Protein AF-A0A1S6H642-F1 (afdb_monomer)

Radius of gyration: 34.0 Å; Cα contacts (8 Å, |Δi|>4): 697; chains: 1; bounding box: 63×41×133 Å

Foldseek 3Di:
DFQADEDEQFAALQFCVSPVNANDLLVLLVVLLVVLVVVVVVDVNYQYEYYAHQLPWPDDRGGHHPLVSVVVNCVNPLCSVVSGQAYEYQAAQDDVSQHAQPDDDGNHNQPVVNVLVSCVVSVDDNLGAYEDQEYFHFACPVVDPNGHHLVVRLVSLLCCVPPPCPPPSYPYHQYPDDDDCDPPRVRRHQAHPVGDGGNNVVSVVPDDDDPPDGHKFWAKDWDPDDDDQEAEAQDKDKDKTKMFTQIQDWDDQVFKDKDKDKPADPPQKDKDRWHGAHHRGITMIMIIGGHHNDWDKMKMKIFMDGPRHTHYDIDIDIHTHDYDDPVVVVPPDDPDDPPDDDDDDDD

Secondary structure (DSSP, 8-state):
--S-EEEE--S-TTBGGGTTTS--HHHHHHHHHHHHHHHHHH-TTEEEEPPP-BTTPPSSSSB--HHHHHHHHHHH-TTGGGG-SSEEEE---TTTT---TT--STTSTTHHHHHHHHHGGGT--TT--EEEEEE---BGGG--TTPBPHHHHHHHHHHIIIIITT-TTEEEEEES-SS--STTTGGG-SB-TTS-B-HHHHHHHTS-----PPP----EEEES----SEEESS-EEEEEEEEEE-SSSPB-TTTEEEEEEESSPTT-EEEPPPPPB-TT-EEEEEEEEE--SS-EEEEEEEEEEETTEEEEEEEEEEEEEEPPPTTSGGGSS--------------

Mean predicted aligned error: 8.94 Å

Structure (mmCIF, N/CA/C/O backbone):
data_AF-A0A1S6H642-F1
#
_entry.id   AF-A0A1S6H642-F1
#
loop_
_atom_site.group_PDB
_atom_site.id
_atom_site.type_symbol
_atom_site.label_atom_id
_atom_site.label_alt_id
_atom_site.label_comp_id
_atom_site.label_asym_id
_atom_site.label_entity_id
_atom_site.label_seq_id
_atom_site.pdbx_PDB_ins_code
_atom_site.Cartn_x
_atom_site.Cartn_y
_atom_site.Cartn_z
_atom_site.occupancy
_atom_site.B_iso_or_equiv
_atom_site.auth_seq_id
_atom_site.auth_comp_id
_atom_site.auth_asym_id
_atom_site.auth_atom_id
_atom_site.pdbx_PDB_model_num
ATOM 1 N N . MET A 1 1 ? -1.279 -4.097 12.634 1.00 58.28 1 MET A N 1
ATOM 2 C CA . MET A 1 1 ? -1.741 -4.617 11.328 1.00 58.28 1 MET A CA 1
ATOM 3 C C . MET A 1 1 ? -2.500 -3.504 10.611 1.00 58.28 1 MET A C 1
ATOM 5 O O . MET A 1 1 ? -2.825 -2.511 11.253 1.00 58.28 1 MET A O 1
ATOM 9 N N . VAL A 1 2 ? -2.683 -3.597 9.301 1.00 72.00 2 VAL A N 1
ATOM 10 C CA . VAL A 1 2 ? -3.250 -2.538 8.445 1.00 72.00 2 VAL A CA 1
ATOM 11 C C . VAL A 1 2 ? -4.253 -3.168 7.489 1.00 72.00 2 VAL A C 1
ATOM 13 O O . VAL A 1 2 ? -4.145 -4.368 7.229 1.00 72.00 2 VAL A O 1
ATOM 16 N N . LYS A 1 3 ? -5.215 -2.388 6.987 1.00 78.88 3 LYS A N 1
ATOM 17 C CA . LYS A 1 3 ? -6.318 -2.873 6.145 1.00 78.88 3 LYS A CA 1
ATOM 18 C C . LYS A 1 3 ? -5.812 -3.635 4.921 1.00 78.88 3 LYS A C 1
ATOM 20 O O . LYS A 1 3 ? -6.301 -4.720 4.656 1.00 78.88 3 LYS A O 1
ATOM 25 N N . ASN A 1 4 ? -4.781 -3.105 4.262 1.00 86.31 4 ASN A N 1
ATOM 26 C CA . ASN A 1 4 ? -4.100 -3.769 3.156 1.00 86.31 4 ASN A CA 1
ATOM 27 C C . ASN A 1 4 ? -2.662 -4.118 3.546 1.00 86.31 4 ASN A C 1
ATOM 29 O O . ASN A 1 4 ? -1.863 -3.234 3.864 1.00 86.31 4 ASN A O 1
ATOM 33 N N . ARG A 1 5 ? -2.313 -5.402 3.469 1.00 90.75 5 ARG A N 1
ATOM 34 C CA . ARG A 1 5 ? -0.943 -5.918 3.566 1.00 90.75 5 ARG A CA 1
ATOM 35 C C . ARG A 1 5 ? -0.473 -6.256 2.160 1.00 90.75 5 ARG A C 1
ATOM 37 O O . ARG A 1 5 ? -0.784 -7.326 1.643 1.00 90.75 5 ARG A O 1
ATOM 44 N N . TYR A 1 6 ? 0.224 -5.316 1.539 1.00 93.94 6 TYR A N 1
ATOM 45 C CA . TYR A 1 6 ? 0.672 -5.456 0.159 1.00 93.94 6 TYR A CA 1
ATOM 46 C C . TYR A 1 6 ? 1.764 -6.522 0.036 1.00 93.94 6 TYR A C 1
ATOM 48 O O . TYR A 1 6 ? 2.751 -6.487 0.773 1.00 93.94 6 TYR A O 1
ATOM 56 N N . VAL A 1 7 ? 1.587 -7.455 -0.899 1.00 97.50 7 VAL A N 1
ATOM 57 C CA . VAL A 1 7 ? 2.566 -8.496 -1.232 1.00 97.50 7 VAL A CA 1
ATOM 58 C C . VAL A 1 7 ? 2.720 -8.547 -2.745 1.00 97.50 7 VAL A C 1
ATOM 60 O O . VAL A 1 7 ? 1.762 -8.851 -3.449 1.00 97.50 7 VAL A O 1
ATOM 63 N N . VAL A 1 8 ? 3.926 -8.272 -3.235 1.00 98.44 8 VAL A N 1
ATOM 64 C CA . VAL A 1 8 ? 4.296 -8.453 -4.644 1.00 98.44 8 VAL A CA 1
ATOM 65 C C . VAL A 1 8 ? 4.872 -9.855 -4.802 1.00 98.44 8 VAL A C 1
ATOM 67 O O . VAL A 1 8 ? 5.818 -10.227 -4.104 1.00 98.44 8 VAL A O 1
ATOM 70 N N . LEU A 1 9 ? 4.267 -10.661 -5.672 1.00 98.38 9 LEU A N 1
ATOM 71 C CA . LEU A 1 9 ? 4.696 -12.032 -5.910 1.00 98.38 9 LEU A CA 1
ATOM 72 C C . LEU A 1 9 ? 5.790 -12.066 -6.975 1.00 98.38 9 LEU A C 1
ATOM 74 O O . LEU A 1 9 ? 5.486 -12.070 -8.168 1.00 98.38 9 LEU A O 1
ATOM 78 N N . PHE A 1 10 ? 7.034 -12.203 -6.501 1.00 98.06 10 PHE A N 1
ATOM 79 C CA . PHE A 1 10 ? 8.268 -12.314 -7.291 1.00 98.06 10 PHE A CA 1
ATOM 80 C C . PHE A 1 10 ? 8.653 -11.016 -8.023 1.00 98.06 10 PHE A C 1
ATOM 82 O O . PHE A 1 10 ? 8.066 -9.966 -7.775 1.00 98.06 10 PHE A O 1
ATOM 89 N N . ASN A 1 11 ? 9.683 -11.080 -8.871 1.00 98.19 11 ASN A N 1
ATOM 90 C CA . ASN A 1 11 ? 10.229 -9.936 -9.596 1.00 98.19 11 ASN A CA 1
ATOM 91 C C . ASN A 1 11 ? 10.656 -10.348 -11.008 1.00 98.19 11 ASN A C 1
ATOM 93 O O . ASN A 1 11 ? 11.317 -11.371 -11.150 1.00 98.19 11 ASN A O 1
ATOM 97 N N . GLU A 1 12 ? 10.254 -9.580 -12.022 1.00 98.19 12 GLU A N 1
ATOM 98 C CA . GLU A 1 12 ? 10.688 -9.682 -13.427 1.00 98.19 12 GLU A CA 1
ATOM 99 C C . GLU A 1 12 ? 10.893 -11.107 -13.979 1.00 98.19 12 GLU A C 1
ATOM 101 O O . GLU A 1 12 ? 11.922 -11.401 -14.589 1.00 98.19 12 GLU A O 1
ATOM 106 N N . PRO A 1 13 ? 9.910 -12.019 -13.859 1.00 98.44 13 PRO A N 1
ATOM 107 C CA . PRO A 1 13 ? 10.062 -13.397 -14.323 1.00 98.44 13 PRO A CA 1
ATOM 108 C C . PRO A 1 13 ? 10.155 -13.525 -15.857 1.00 98.44 13 PRO A C 1
ATOM 110 O O . PRO A 1 13 ? 10.316 -14.629 -16.381 1.00 98.44 13 PRO A O 1
ATOM 113 N N . ASN A 1 14 ? 10.059 -12.411 -16.598 1.00 98.38 14 ASN A N 1
ATOM 114 C CA . ASN A 1 14 ? 10.397 -12.342 -18.017 1.00 98.38 14 ASN A CA 1
ATOM 115 C C . ASN A 1 14 ? 11.909 -12.226 -18.291 1.00 98.38 14 ASN A C 1
ATOM 117 O O . ASN A 1 14 ? 12.307 -12.226 -19.458 1.00 98.38 14 ASN A O 1
ATOM 121 N N . HIS A 1 15 ? 12.741 -12.200 -17.246 1.00 98.44 15 HIS A N 1
ATOM 122 C CA . HIS A 1 15 ? 14.188 -12.405 -17.292 1.00 98.44 15 HIS A CA 1
ATOM 123 C C . HIS A 1 15 ? 14.556 -13.761 -16.685 1.00 98.44 15 HIS A C 1
ATOM 125 O O . HIS A 1 15 ? 14.237 -14.065 -15.541 1.00 98.44 15 HIS A O 1
ATOM 131 N N . ALA A 1 16 ? 15.307 -14.571 -17.429 1.00 97.88 16 ALA A N 1
ATOM 132 C CA . ALA A 1 16 ? 15.747 -15.894 -16.989 1.00 97.88 16 ALA A CA 1
ATOM 133 C C . ALA A 1 16 ? 16.574 -15.840 -15.694 1.00 97.88 16 ALA A C 1
ATOM 135 O O . ALA A 1 16 ? 16.462 -16.721 -14.846 1.00 97.88 16 ALA A O 1
ATOM 136 N N . GLN A 1 17 ? 17.399 -14.802 -15.523 1.00 96.88 17 GLN A N 1
ATOM 137 C CA . GLN A 1 17 ? 18.231 -14.630 -14.329 1.00 96.88 17 GLN A CA 1
ATOM 138 C C . GLN A 1 17 ? 17.399 -14.425 -13.056 1.00 96.88 17 GLN A C 1
ATOM 140 O O . GLN A 1 17 ? 17.789 -14.913 -11.996 1.00 96.88 17 GLN A O 1
ATOM 145 N N . GLU A 1 18 ? 16.243 -13.777 -13.180 1.00 96.50 18 GLU A N 1
ATOM 146 C CA . GLU A 1 18 ? 15.298 -13.555 -12.083 1.00 96.50 18 GLU A CA 1
ATOM 147 C C . GLU A 1 18 ? 14.379 -14.770 -11.859 1.00 96.50 18 GLU A C 1
ATOM 149 O O . GLU A 1 18 ? 13.645 -14.842 -10.873 1.00 96.50 18 GLU A O 1
ATOM 154 N N . TRP A 1 19 ? 14.451 -15.773 -12.745 1.00 96.69 19 TRP A N 1
ATOM 155 C CA . TRP A 1 19 ? 13.590 -16.952 -12.726 1.00 96.69 19 TRP A CA 1
ATOM 156 C C . TRP A 1 19 ? 14.350 -18.275 -12.899 1.00 96.69 19 TRP A C 1
ATOM 158 O O . TRP A 1 19 ? 14.119 -19.064 -13.813 1.00 96.69 19 TRP A O 1
ATOM 168 N N . GLY A 1 20 ? 15.302 -18.544 -12.004 1.00 94.06 20 GLY A N 1
ATOM 169 C CA . GLY A 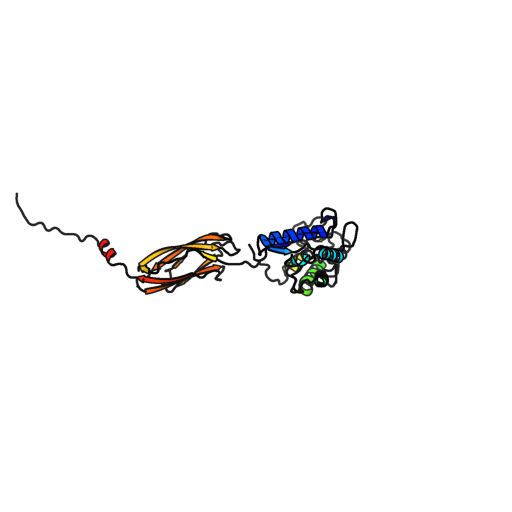1 20 ? 15.949 -19.862 -11.923 1.00 94.06 20 GLY A CA 1
ATOM 170 C C . GLY A 1 20 ? 16.797 -20.251 -13.144 1.00 94.06 20 GLY A C 1
ATOM 171 O O . GLY A 1 20 ? 17.132 -21.423 -13.302 1.00 94.06 20 GLY A O 1
ATOM 172 N N . GLY A 1 21 ? 17.163 -19.284 -13.988 1.00 96.38 21 GLY A N 1
ATOM 173 C CA . GLY A 1 21 ? 17.993 -19.466 -15.178 1.00 96.38 21 GLY A CA 1
ATOM 174 C C . GLY A 1 21 ? 17.221 -19.678 -16.483 1.00 96.38 21 GLY A C 1
ATOM 175 O O . GLY A 1 21 ? 17.863 -19.808 -17.525 1.00 96.38 21 GLY A O 1
ATOM 176 N N . GLU A 1 22 ? 15.883 -19.685 -16.470 1.00 95.88 22 GLU A N 1
ATOM 177 C CA . GLU A 1 22 ? 15.050 -19.916 -17.661 1.00 95.88 22 GLU A CA 1
ATOM 178 C C . GLU A 1 22 ? 13.792 -19.032 -17.643 1.00 95.88 22 GLU A C 1
ATOM 180 O O . GLU A 1 22 ? 13.187 -18.823 -16.598 1.00 95.88 22 GLU A O 1
ATOM 185 N N . VAL A 1 23 ? 13.343 -18.541 -18.803 1.00 97.06 23 VAL A N 1
ATOM 186 C CA . VAL A 1 23 ? 12.055 -17.829 -18.887 1.00 97.06 23 VAL A CA 1
ATOM 187 C C . VAL A 1 23 ? 10.921 -18.854 -18.966 1.00 97.06 23 VAL A C 1
ATOM 189 O O . VAL A 1 23 ? 10.767 -19.517 -19.991 1.00 97.06 23 VAL A O 1
ATOM 192 N N . LYS A 1 24 ? 10.134 -18.988 -17.889 1.00 96.25 24 LYS A N 1
ATOM 193 C CA . LYS A 1 24 ? 9.042 -19.978 -17.768 1.00 96.25 24 LYS A CA 1
ATOM 194 C C . LYS A 1 24 ? 7.719 -19.343 -17.325 1.00 96.25 24 LYS A C 1
ATOM 196 O O . LYS A 1 24 ? 7.388 -19.404 -16.136 1.00 96.25 24 LYS A O 1
ATOM 201 N N . PRO A 1 25 ? 6.951 -18.742 -18.253 1.00 96.25 25 PRO A N 1
ATOM 202 C CA . PRO A 1 25 ? 5.679 -18.100 -17.930 1.00 96.25 25 PRO A CA 1
ATOM 203 C C . PRO A 1 25 ? 4.690 -19.031 -17.219 1.00 96.25 25 PRO A C 1
ATOM 205 O O . PRO A 1 25 ? 4.083 -18.638 -16.226 1.00 96.25 25 PRO A O 1
ATOM 208 N N . GLU A 1 26 ? 4.564 -20.281 -17.664 1.00 96.94 26 GLU A N 1
ATOM 209 C CA . GLU A 1 26 ? 3.610 -21.250 -17.110 1.00 96.94 26 GLU A CA 1
ATOM 210 C C . GLU A 1 26 ? 3.934 -21.618 -15.656 1.00 96.94 26 GLU A C 1
ATOM 212 O O . GLU A 1 26 ? 3.037 -21.756 -14.819 1.00 96.94 26 GLU A O 1
ATOM 217 N N . GLU A 1 27 ? 5.225 -21.746 -15.336 1.00 97.94 27 GLU A N 1
ATOM 218 C CA . GLU A 1 27 ? 5.681 -22.028 -13.974 1.00 97.94 27 GLU A CA 1
ATOM 219 C C . GLU A 1 27 ? 5.404 -20.840 -13.052 1.00 97.94 27 GLU A C 1
ATOM 221 O O . GLU A 1 27 ? 4.837 -21.020 -11.972 1.00 97.94 27 GLU A O 1
ATOM 226 N N . TYR A 1 28 ? 5.732 -19.624 -13.497 1.00 98.25 28 TYR A N 1
ATOM 227 C CA . TYR A 1 28 ? 5.411 -18.408 -12.756 1.00 98.25 28 TYR A CA 1
ATOM 228 C C . TYR A 1 28 ? 3.908 -18.287 -12.488 1.00 98.25 28 TYR A C 1
ATOM 230 O O . TYR A 1 28 ? 3.512 -18.074 -11.342 1.00 98.25 28 TYR A O 1
ATOM 238 N N . VAL A 1 29 ? 3.065 -18.495 -13.504 1.00 98.19 29 VAL A N 1
ATOM 239 C CA . VAL A 1 29 ? 1.603 -18.442 -13.357 1.00 98.19 29 VAL A CA 1
ATOM 240 C C . VAL A 1 29 ? 1.110 -19.441 -12.316 1.00 98.19 29 VAL A C 1
ATOM 242 O O . VAL A 1 29 ? 0.360 -19.067 -11.411 1.00 98.19 29 VAL A O 1
ATOM 245 N N . ALA A 1 30 ? 1.553 -20.698 -12.401 1.00 98.12 30 ALA A N 1
ATOM 246 C CA . ALA A 1 30 ? 1.134 -21.741 -11.470 1.00 98.12 30 ALA A CA 1
ATOM 247 C C . ALA A 1 30 ? 1.521 -21.409 -10.019 1.00 98.12 30 ALA A C 1
ATOM 249 O O . ALA A 1 30 ? 0.705 -21.559 -9.102 1.00 98.12 30 ALA A O 1
ATOM 250 N N . VAL A 1 31 ? 2.752 -20.934 -9.812 1.00 98.19 31 VAL A N 1
ATOM 251 C CA . VAL A 1 31 ? 3.271 -20.605 -8.481 1.00 98.19 31 VAL A CA 1
ATOM 252 C C . VAL A 1 31 ? 2.612 -19.336 -7.939 1.00 98.19 31 VAL A C 1
ATOM 254 O O . VAL A 1 31 ? 2.102 -19.355 -6.820 1.00 98.19 31 VAL A O 1
ATOM 257 N N . ALA A 1 32 ? 2.541 -18.256 -8.716 1.00 98.44 32 ALA A N 1
ATOM 258 C CA . ALA A 1 32 ? 1.934 -17.001 -8.277 1.00 98.44 32 ALA A CA 1
ATOM 259 C C . ALA A 1 32 ? 0.444 -17.172 -7.931 1.00 98.44 32 ALA A C 1
ATOM 261 O O . ALA A 1 32 ? -0.004 -16.696 -6.887 1.00 98.44 32 ALA A O 1
ATOM 262 N N . ALA A 1 33 ? -0.310 -17.933 -8.733 1.00 97.88 33 ALA A N 1
ATOM 263 C CA . ALA A 1 33 ? -1.704 -18.254 -8.426 1.00 97.88 33 ALA A CA 1
ATOM 264 C C . ALA A 1 33 ? -1.837 -19.070 -7.128 1.00 97.88 33 ALA A C 1
ATOM 266 O O . ALA A 1 33 ? -2.759 -18.846 -6.344 1.00 97.88 33 ALA A O 1
ATOM 267 N N . ALA A 1 34 ? -0.922 -20.013 -6.870 1.00 98.25 34 ALA A N 1
ATOM 268 C CA . ALA A 1 34 ? -0.916 -20.766 -5.619 1.00 98.25 34 ALA A CA 1
ATOM 269 C C . ALA A 1 34 ? -0.649 -19.864 -4.408 1.00 98.25 34 ALA A C 1
ATOM 271 O O . ALA A 1 34 ? -1.420 -19.897 -3.452 1.00 98.25 34 ALA A O 1
ATOM 272 N N . PHE A 1 35 ? 0.378 -19.015 -4.475 1.00 98.50 35 PHE A N 1
ATOM 273 C CA . PHE A 1 35 ? 0.696 -18.070 -3.404 1.00 98.50 35 PHE A CA 1
ATOM 274 C C . PHE A 1 35 ? -0.455 -17.105 -3.126 1.00 98.50 35 PHE A C 1
ATOM 276 O O . PHE A 1 35 ? -0.791 -16.888 -1.963 1.00 98.50 35 PHE A O 1
ATOM 283 N N . SER A 1 36 ? -1.093 -16.568 -4.170 1.00 98.25 36 SER A N 1
ATOM 284 C CA . SER A 1 36 ? -2.234 -15.673 -3.989 1.00 98.25 36 SER A CA 1
ATOM 285 C C . SER A 1 36 ? -3.378 -16.347 -3.227 1.00 98.25 36 SER A C 1
ATOM 287 O O . SER A 1 36 ? -3.855 -15.808 -2.225 1.00 98.25 36 SER A O 1
ATOM 289 N N . ARG A 1 37 ? -3.767 -17.568 -3.623 1.00 97.69 37 ARG A N 1
ATOM 290 C CA . ARG A 1 37 ? -4.832 -18.310 -2.929 1.00 97.69 37 ARG A CA 1
ATOM 291 C C . ARG A 1 37 ? -4.504 -18.571 -1.463 1.00 97.69 37 ARG A C 1
ATOM 293 O O . ARG A 1 37 ? -5.376 -18.383 -0.621 1.00 97.69 37 ARG A O 1
ATOM 300 N N . GLU A 1 38 ? -3.280 -18.997 -1.155 1.00 98.25 38 GLU A N 1
ATOM 301 C CA . GLU A 1 38 ? -2.883 -19.293 0.228 1.00 98.25 38 GLU A CA 1
ATOM 302 C C . GLU A 1 38 ? -2.843 -18.026 1.095 1.00 98.25 38 GLU A C 1
ATOM 304 O O . GLU A 1 38 ? -3.311 -18.041 2.234 1.00 98.25 38 GLU A O 1
ATOM 309 N N . LEU A 1 39 ? -2.357 -16.902 0.552 1.00 97.38 39 LEU A N 1
ATOM 310 C CA . LEU A 1 39 ? -2.382 -15.611 1.247 1.00 97.38 39 LEU A CA 1
ATOM 311 C C . LEU A 1 39 ? -3.821 -15.182 1.552 1.00 97.38 39 LEU A C 1
ATOM 313 O O . LEU A 1 39 ? -4.133 -14.871 2.702 1.00 97.38 39 LEU A O 1
ATOM 317 N N . LYS A 1 40 ? -4.713 -15.239 0.559 1.00 95.75 40 LYS A N 1
ATOM 318 C CA . LYS A 1 40 ? -6.132 -14.902 0.742 1.00 95.75 40 LYS A CA 1
ATOM 319 C C . LYS A 1 40 ? -6.843 -15.844 1.713 1.00 95.75 40 LYS A C 1
ATOM 321 O O . LYS A 1 40 ? -7.617 -15.384 2.543 1.00 95.75 40 LYS A O 1
ATOM 326 N N . ALA A 1 41 ? -6.537 -17.142 1.680 1.00 96.19 41 ALA A N 1
ATOM 327 C CA . ALA A 1 41 ? -7.081 -18.107 2.636 1.00 96.19 41 ALA A CA 1
ATOM 328 C C . ALA A 1 41 ? -6.626 -17.827 4.079 1.00 96.19 41 ALA A C 1
ATOM 330 O O . ALA A 1 41 ? -7.381 -18.068 5.022 1.00 96.19 41 ALA A O 1
ATOM 331 N N . ALA A 1 42 ? -5.406 -17.311 4.261 1.00 93.75 42 ALA A N 1
ATOM 332 C CA . ALA A 1 42 ? -4.896 -16.927 5.571 1.00 93.75 42 ALA A CA 1
ATOM 333 C C . ALA A 1 42 ? -5.530 -15.626 6.094 1.00 93.75 42 ALA A C 1
ATOM 335 O O . ALA A 1 42 ? -5.755 -15.500 7.300 1.00 93.75 42 ALA A O 1
ATOM 336 N N . SER A 1 43 ? -5.786 -14.645 5.220 1.00 89.69 43 SER A N 1
ATOM 337 C CA . SER A 1 43 ? -6.461 -13.394 5.577 1.00 89.69 43 SER A CA 1
ATOM 338 C C . SER A 1 43 ? -6.879 -12.588 4.345 1.00 89.69 43 SER A C 1
ATOM 340 O O . SER A 1 43 ? -6.060 -12.328 3.464 1.00 89.69 43 SER A O 1
ATOM 342 N N . ASP A 1 44 ? -8.103 -12.056 4.366 1.00 88.94 44 ASP A N 1
ATOM 343 C CA . ASP A 1 44 ? -8.580 -11.100 3.356 1.00 88.94 44 ASP A CA 1
ATOM 344 C C . ASP A 1 44 ? -7.817 -9.759 3.371 1.00 88.94 44 ASP A C 1
ATOM 346 O O . ASP A 1 44 ? -7.870 -9.017 2.392 1.00 88.94 44 ASP A O 1
ATOM 350 N N . ASP A 1 45 ? -7.066 -9.459 4.442 1.00 89.31 45 ASP A N 1
ATOM 351 C CA . ASP A 1 45 ? -6.242 -8.245 4.549 1.00 89.31 45 ASP A CA 1
ATOM 352 C C . ASP A 1 45 ? -5.036 -8.258 3.586 1.00 89.31 45 ASP A C 1
ATOM 354 O O . ASP A 1 45 ? -4.395 -7.223 3.391 1.00 89.31 45 ASP A O 1
ATOM 358 N N . PHE A 1 46 ? -4.643 -9.410 3.025 1.00 94.88 46 PHE A N 1
ATOM 359 C CA . PHE A 1 46 ? -3.551 -9.451 2.050 1.00 94.88 46 PHE A CA 1
ATOM 360 C C . PHE A 1 46 ? -3.991 -8.834 0.725 1.00 94.88 46 PHE A C 1
ATOM 362 O O . PHE A 1 46 ? -4.961 -9.282 0.123 1.00 94.88 46 PHE A O 1
ATOM 369 N N . PHE A 1 47 ? -3.243 -7.837 0.257 1.00 96.31 47 PHE A N 1
ATOM 370 C CA . PHE A 1 47 ? -3.413 -7.222 -1.055 1.00 96.31 47 PHE A CA 1
ATOM 371 C C . PHE A 1 47 ? -2.307 -7.753 -1.970 1.00 96.31 47 PHE A C 1
ATOM 373 O O . PHE A 1 47 ? -1.146 -7.355 -1.855 1.00 96.31 47 PHE A O 1
ATOM 380 N N . VAL A 1 48 ? -2.649 -8.713 -2.820 1.00 98.38 48 VAL A N 1
ATOM 381 C CA . VAL A 1 48 ? -1.698 -9.513 -3.589 1.00 98.38 48 VAL A CA 1
ATOM 382 C C . VAL A 1 48 ? -1.541 -8.935 -4.990 1.00 98.38 48 VAL A C 1
ATOM 384 O O . VAL A 1 48 ? -2.514 -8.714 -5.709 1.00 98.38 48 VAL A O 1
ATOM 387 N N . LEU A 1 49 ? -0.293 -8.709 -5.378 1.00 98.56 49 LEU A N 1
ATOM 388 C CA . LEU A 1 49 ? 0.119 -8.124 -6.645 1.00 98.56 49 LEU A CA 1
ATOM 389 C C . LEU A 1 49 ? 0.981 -9.125 -7.434 1.00 98.56 49 LEU A C 1
ATOM 391 O O . LEU A 1 49 ? 1.755 -9.867 -6.818 1.00 98.56 49 LEU A O 1
ATOM 395 N N . PRO A 1 50 ? 0.890 -9.158 -8.776 1.00 98.44 50 PRO A N 1
ATOM 396 C CA . PRO A 1 50 ? 1.806 -9.943 -9.596 1.00 98.44 50 PRO A CA 1
ATOM 397 C C . PRO A 1 50 ? 3.204 -9.307 -9.590 1.00 98.44 50 PRO A C 1
ATOM 399 O O . PRO A 1 50 ? 3.392 -8.192 -9.100 1.00 98.44 50 PRO A O 1
ATOM 402 N N . ALA A 1 51 ? 4.181 -9.998 -10.166 1.00 98.50 51 ALA A N 1
ATOM 403 C CA . ALA A 1 51 ? 5.507 -9.456 -10.407 1.00 98.50 51 ALA A CA 1
ATOM 404 C C . ALA A 1 51 ? 5.397 -8.304 -11.408 1.00 98.50 51 ALA A C 1
ATOM 406 O O . ALA A 1 51 ? 4.625 -8.384 -12.368 1.00 98.50 51 ALA A O 1
ATOM 407 N N . GLY A 1 52 ? 6.202 -7.262 -11.216 1.00 98.12 52 GLY A N 1
ATOM 408 C CA . GLY A 1 52 ? 6.481 -6.340 -12.307 1.00 98.12 52 GLY A CA 1
ATOM 409 C C . GLY A 1 52 ? 7.283 -7.054 -13.388 1.00 98.12 52 GLY A C 1
ATOM 410 O O . GLY A 1 52 ? 8.106 -7.914 -13.082 1.00 98.12 52 GLY A O 1
ATOM 411 N N . LEU A 1 53 ? 7.008 -6.728 -14.647 1.00 98.44 53 LEU A N 1
ATOM 412 C CA . LEU A 1 53 ? 7.767 -7.214 -15.797 1.00 98.44 53 LEU A CA 1
ATOM 413 C C . LEU A 1 53 ? 8.603 -6.069 -16.357 1.00 98.44 53 LEU A C 1
ATOM 415 O O . LEU A 1 53 ? 8.108 -4.942 -16.445 1.00 98.44 53 LEU A O 1
ATOM 419 N N . ASP A 1 54 ? 9.815 -6.368 -16.819 1.00 98.00 54 ASP A N 1
ATOM 420 C CA . ASP A 1 54 ? 10.598 -5.398 -17.584 1.00 98.00 54 ASP A CA 1
ATOM 421 C C . ASP A 1 54 ? 9.882 -5.114 -18.915 1.00 98.00 54 ASP A C 1
ATOM 423 O O . ASP A 1 54 ? 9.841 -5.955 -19.821 1.00 98.00 54 ASP A O 1
ATOM 427 N N . ALA A 1 55 ? 9.305 -3.916 -19.025 1.00 96.75 55 ALA A N 1
ATOM 428 C CA . ALA A 1 55 ? 8.539 -3.478 -20.187 1.00 96.75 55 ALA A CA 1
ATOM 429 C C . ALA A 1 55 ? 9.396 -3.255 -21.447 1.00 96.75 55 ALA A C 1
ATOM 431 O O . ALA A 1 55 ? 8.837 -3.146 -22.542 1.00 96.75 55 ALA A O 1
ATOM 432 N N . ALA A 1 56 ? 10.723 -3.175 -21.311 1.00 96.44 56 ALA A N 1
ATOM 433 C CA . ALA A 1 56 ? 11.660 -2.981 -22.415 1.00 96.44 56 ALA A CA 1
ATOM 434 C C . ALA A 1 56 ? 12.422 -4.258 -22.808 1.00 96.44 56 ALA A C 1
ATOM 436 O O . ALA A 1 56 ? 13.163 -4.232 -23.797 1.00 96.44 56 ALA A O 1
ATOM 437 N N . ALA A 1 57 ? 12.228 -5.369 -22.089 1.00 97.44 57 ALA A N 1
ATOM 438 C CA . ALA A 1 57 ? 12.875 -6.639 -22.398 1.00 97.44 57 ALA A CA 1
ATOM 439 C C . ALA A 1 57 ? 12.559 -7.097 -23.839 1.00 97.44 57 ALA A C 1
ATOM 441 O O . ALA A 1 57 ? 11.384 -7.166 -24.220 1.00 97.44 57 ALA A O 1
ATOM 442 N N . PRO A 1 58 ? 13.573 -7.435 -24.659 1.00 97.00 58 PRO A N 1
ATOM 443 C CA . PRO A 1 58 ? 13.357 -8.029 -25.973 1.00 97.00 58 PRO A CA 1
ATOM 444 C C . PRO A 1 58 ? 13.101 -9.539 -25.859 1.00 97.00 58 PRO A C 1
ATOM 446 O O . PRO A 1 58 ? 13.339 -10.146 -24.815 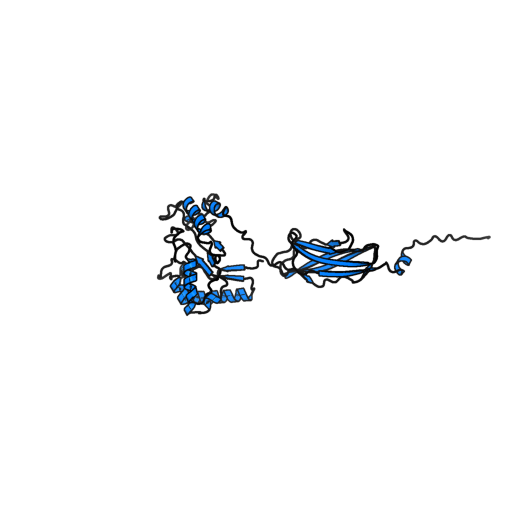1.00 97.00 58 PRO A O 1
ATOM 449 N N . ASP A 1 59 ? 12.704 -10.176 -26.960 1.00 97.44 59 ASP A N 1
ATOM 450 C CA . ASP A 1 59 ? 12.745 -11.636 -27.052 1.00 97.44 59 ASP A CA 1
ATOM 451 C C . ASP A 1 59 ? 14.190 -12.079 -27.310 1.00 97.44 59 ASP A C 1
ATOM 453 O O . ASP A 1 59 ? 14.837 -11.637 -28.266 1.00 97.44 59 ASP A O 1
ATOM 457 N N . SER A 1 60 ? 14.716 -12.943 -26.445 1.00 96.75 60 SER A N 1
ATOM 458 C CA . SER A 1 60 ? 16.065 -13.496 -26.565 1.00 96.75 60 SER A CA 1
ATOM 459 C C . SER A 1 60 ? 16.141 -14.904 -25.966 1.00 96.75 60 SER A C 1
ATOM 461 O O . SER A 1 60 ? 15.134 -15.488 -25.578 1.00 96.75 60 SER A O 1
ATOM 463 N N . ALA A 1 61 ? 17.346 -15.473 -25.881 1.00 94.88 61 ALA A N 1
ATOM 464 C CA . ALA A 1 61 ? 17.551 -16.749 -25.196 1.00 94.88 61 ALA A CA 1
ATOM 465 C C . ALA A 1 61 ? 17.316 -16.666 -23.674 1.00 94.88 61 ALA A C 1
ATOM 467 O O . ALA A 1 61 ? 17.112 -17.697 -23.040 1.00 94.88 61 ALA A O 1
ATOM 468 N N . SER A 1 62 ? 17.371 -15.466 -23.088 1.00 97.50 62 SER A N 1
ATOM 469 C CA . SER A 1 62 ? 17.281 -15.248 -21.640 1.00 97.50 62 SER A CA 1
ATOM 470 C C . SER A 1 62 ? 16.207 -14.238 -21.236 1.00 97.50 62 SER A C 1
ATOM 472 O O . SER A 1 62 ? 16.094 -13.934 -20.054 1.00 97.50 62 SER A O 1
ATOM 474 N N . THR A 1 63 ? 15.443 -13.698 -22.184 1.00 98.31 63 THR A N 1
ATOM 475 C CA . THR A 1 63 ? 14.408 -12.689 -21.927 1.00 98.31 63 THR A CA 1
ATOM 476 C C . THR A 1 63 ? 13.202 -12.903 -22.832 1.00 98.31 63 THR A C 1
ATOM 478 O O . THR A 1 63 ? 13.333 -13.450 -23.929 1.00 98.31 63 THR A O 1
ATOM 481 N N . MET A 1 64 ? 12.037 -12.441 -22.389 1.00 98.50 64 MET A N 1
ATOM 482 C CA . MET A 1 64 ? 10.814 -12.414 -23.185 1.00 98.50 64 MET A CA 1
ATOM 483 C C . MET A 1 64 ? 10.154 -11.041 -23.089 1.00 98.50 64 MET A C 1
ATOM 485 O O . MET A 1 64 ? 10.107 -10.420 -22.023 1.00 98.50 64 MET A O 1
ATOM 489 N N . THR A 1 65 ? 9.611 -10.579 -24.209 1.00 98.44 65 THR A N 1
ATOM 490 C CA . THR A 1 65 ? 8.823 -9.348 -24.261 1.00 98.44 65 THR A CA 1
ATOM 491 C C . THR A 1 65 ? 7.617 -9.432 -23.335 1.00 98.44 65 THR A C 1
ATOM 493 O O . THR A 1 65 ? 6.922 -10.449 -23.284 1.00 98.44 65 THR A O 1
ATOM 496 N N . LEU A 1 66 ? 7.317 -8.324 -22.650 1.00 97.94 66 LEU A N 1
ATOM 497 C CA . LEU A 1 66 ? 6.175 -8.214 -21.739 1.00 97.94 66 LEU A CA 1
ATOM 498 C C . LEU A 1 66 ? 4.875 -8.699 -22.395 1.00 97.94 66 LEU A C 1
ATOM 500 O O . LEU A 1 66 ? 4.155 -9.508 -21.821 1.00 97.94 66 LEU A O 1
ATOM 504 N N . LEU A 1 67 ? 4.581 -8.254 -23.621 1.00 97.69 67 LEU A N 1
ATOM 505 C CA . LEU A 1 67 ? 3.337 -8.621 -24.307 1.00 97.69 67 LEU A CA 1
ATOM 506 C C . LEU A 1 67 ? 3.245 -10.128 -24.594 1.00 97.69 67 LEU A C 1
ATOM 508 O O . LEU A 1 67 ? 2.186 -10.720 -24.391 1.00 97.69 67 LEU A O 1
ATOM 512 N N . THR A 1 68 ? 4.342 -10.750 -25.033 1.00 97.94 68 THR A N 1
ATOM 513 C CA . THR A 1 68 ? 4.388 -12.199 -25.287 1.00 97.94 68 THR A CA 1
ATOM 514 C C . THR A 1 68 ? 4.235 -12.977 -23.987 1.00 97.94 68 THR A C 1
ATOM 516 O O . THR A 1 68 ? 3.424 -13.900 -23.927 1.00 97.94 68 THR A O 1
ATOM 519 N N . TYR A 1 69 ? 4.923 -12.542 -22.929 1.00 98.31 69 TYR A N 1
ATOM 520 C CA . TYR A 1 69 ? 4.842 -13.149 -21.604 1.00 98.31 69 TYR A CA 1
ATOM 521 C C . TYR A 1 69 ? 3.408 -13.137 -21.061 1.00 98.31 69 TYR A C 1
ATOM 523 O O . TYR A 1 69 ? 2.897 -14.166 -20.623 1.00 98.31 69 TYR A O 1
ATOM 531 N N . LEU A 1 70 ? 2.722 -11.992 -21.151 1.00 97.19 70 LEU A N 1
ATOM 532 C CA . LEU A 1 70 ? 1.331 -11.862 -20.710 1.00 97.19 70 LEU A CA 1
ATOM 533 C C . LEU A 1 70 ? 0.359 -12.693 -21.553 1.00 97.19 70 LEU A C 1
ATOM 535 O O . LEU A 1 70 ? -0.584 -13.255 -20.999 1.00 97.19 70 LEU A O 1
ATOM 539 N N . SER A 1 71 ? 0.585 -12.793 -22.867 1.00 97.44 71 SER A N 1
ATOM 540 C CA . SER A 1 71 ? -0.218 -13.668 -23.729 1.00 97.44 71 SER A CA 1
ATOM 541 C C . SER A 1 71 ? -0.080 -15.130 -23.312 1.00 97.44 71 SER A C 1
ATOM 543 O O . SER A 1 71 ? -1.087 -15.807 -23.150 1.00 97.44 71 SER A O 1
ATOM 545 N N . TRP A 1 72 ? 1.148 -15.605 -23.084 1.00 97.31 72 TRP A N 1
ATOM 546 C CA . TRP A 1 72 ? 1.397 -16.988 -22.665 1.00 97.31 72 TRP A CA 1
ATOM 547 C C . TRP A 1 72 ? 0.815 -17.277 -21.286 1.00 97.31 72 TRP A C 1
ATOM 549 O O . TRP A 1 72 ? 0.215 -18.329 -21.075 1.00 97.31 72 TRP A O 1
ATOM 559 N N . ALA A 1 73 ? 0.944 -16.326 -20.358 1.00 96.50 73 ALA A N 1
ATOM 560 C CA . ALA A 1 73 ? 0.365 -16.454 -19.031 1.00 96.50 73 ALA A CA 1
ATOM 561 C C . ALA A 1 73 ? -1.159 -16.652 -19.088 1.00 96.50 73 ALA A C 1
ATOM 563 O O . ALA A 1 73 ? -1.697 -17.528 -18.411 1.00 96.50 73 ALA A O 1
ATOM 564 N N . PHE A 1 74 ? -1.839 -15.879 -19.941 1.00 96.75 74 PHE A N 1
ATOM 565 C CA . PHE A 1 74 ? -3.275 -16.013 -20.177 1.00 96.75 74 PHE A CA 1
ATOM 566 C C . PHE A 1 74 ? -3.648 -17.319 -20.889 1.00 96.75 74 PHE A C 1
ATOM 568 O O . PHE A 1 74 ? -4.636 -17.954 -20.527 1.00 96.75 74 PHE A O 1
ATOM 575 N N . ASP A 1 75 ? -2.869 -17.731 -21.892 1.00 97.56 75 ASP A N 1
ATOM 576 C CA . ASP A 1 75 ? -3.116 -18.975 -22.627 1.00 97.56 75 ASP A CA 1
ATOM 577 C C . ASP A 1 75 ? -2.992 -20.208 -21.711 1.00 97.56 75 ASP A C 1
ATOM 579 O O . ASP A 1 75 ? -3.724 -21.185 -21.883 1.00 97.56 75 ASP A O 1
ATOM 583 N N . TYR A 1 76 ? -2.099 -20.153 -20.717 1.00 98.00 76 TYR A N 1
ATOM 584 C CA . TYR A 1 76 ? -1.928 -21.203 -19.714 1.00 98.00 76 TYR A CA 1
ATOM 585 C C . TYR A 1 76 ? -3.030 -21.200 -18.637 1.00 98.00 76 TYR A C 1
ATOM 587 O O . TYR A 1 76 ? -3.587 -22.257 -18.335 1.00 98.00 76 TYR A O 1
ATOM 595 N N . ASP A 1 77 ? -3.377 -20.035 -18.075 1.00 97.56 77 ASP A N 1
ATOM 596 C CA . ASP A 1 77 ? -4.523 -19.867 -17.169 1.00 97.56 77 ASP A CA 1
ATOM 597 C C . ASP A 1 77 ? -5.338 -18.612 -17.546 1.00 97.56 77 ASP A C 1
ATOM 599 O O . ASP A 1 77 ? -4.953 -17.493 -17.194 1.00 97.56 77 ASP A O 1
ATOM 603 N N . PRO A 1 78 ? -6.517 -18.768 -18.180 1.00 96.25 78 PRO A N 1
ATOM 604 C CA . PRO A 1 78 ? -7.385 -17.640 -18.526 1.00 96.25 78 PRO A CA 1
ATOM 605 C C . PRO A 1 78 ? -7.881 -16.827 -17.322 1.00 96.25 78 PRO A C 1
ATOM 607 O O . PRO A 1 78 ? -8.351 -15.702 -17.491 1.00 96.25 78 PRO A O 1
ATOM 610 N N . ASN A 1 79 ? -7.790 -17.376 -16.106 1.00 95.44 79 ASN A N 1
ATOM 611 C CA . ASN A 1 79 ? -8.131 -16.675 -14.870 1.00 95.44 79 ASN A CA 1
ATOM 612 C C . ASN A 1 79 ? -6.912 -16.036 -14.197 1.00 95.44 79 ASN A C 1
ATOM 614 O O . ASN A 1 79 ? -7.078 -15.443 -13.131 1.00 95.44 79 ASN A O 1
ATOM 618 N N . PHE A 1 80 ? -5.715 -16.116 -14.787 1.00 96.31 80 PHE A N 1
ATOM 619 C CA . PHE A 1 80 ? -4.469 -15.689 -14.151 1.00 96.31 80 PHE A CA 1
ATOM 620 C C . PHE A 1 80 ? -4.568 -14.289 -13.528 1.00 96.31 80 PHE A C 1
ATOM 622 O O . PHE A 1 80 ? -4.290 -14.099 -12.346 1.00 96.31 80 PHE A O 1
ATOM 629 N N . PHE A 1 81 ? -5.056 -13.314 -14.298 1.00 95.31 81 PHE A N 1
ATOM 630 C CA . PHE A 1 81 ? -5.170 -11.924 -13.849 1.00 95.31 81 PHE A CA 1
ATOM 631 C C . PHE A 1 81 ? -6.250 -11.690 -12.785 1.00 95.31 81 PHE A C 1
ATOM 633 O O . PHE A 1 81 ? -6.261 -10.637 -12.156 1.00 95.31 81 PHE A O 1
ATOM 640 N N . THR A 1 82 ? -7.150 -12.650 -12.562 1.00 93.50 82 THR A N 1
ATOM 641 C CA . THR A 1 82 ? -8.189 -12.561 -11.522 1.00 93.50 82 THR A CA 1
ATOM 642 C C . THR A 1 82 ? -7.681 -12.969 -10.142 1.00 93.50 82 THR A C 1
ATOM 644 O O . THR A 1 82 ? -8.351 -12.704 -9.147 1.00 93.50 82 THR A O 1
ATOM 647 N N . HIS A 1 83 ? -6.491 -13.575 -10.063 1.00 95.44 83 HIS A N 1
ATOM 648 C CA . HIS A 1 83 ? -5.880 -13.953 -8.788 1.00 95.44 83 HIS A CA 1
ATOM 649 C C . HIS A 1 83 ? -5.235 -12.768 -8.058 1.00 95.44 83 HIS A C 1
ATOM 651 O O . HIS A 1 83 ? -4.721 -12.963 -6.964 1.00 95.44 83 HIS A O 1
ATOM 657 N N . PHE A 1 84 ? -5.221 -11.560 -8.624 1.00 97.00 84 PHE A N 1
ATOM 658 C CA . PHE A 1 84 ? -4.528 -10.406 -8.043 1.00 97.00 84 PHE A CA 1
ATOM 659 C C . PHE A 1 84 ? -5.480 -9.238 -7.785 1.00 97.00 84 PHE A C 1
ATOM 661 O O . PHE A 1 84 ? -6.441 -9.023 -8.521 1.00 97.00 84 PHE A O 1
ATOM 668 N N . ASP A 1 85 ? -5.181 -8.452 -6.752 1.00 97.19 85 ASP A N 1
ATOM 669 C CA . ASP A 1 85 ? -5.986 -7.294 -6.342 1.00 97.19 85 ASP A CA 1
ATOM 670 C C . ASP A 1 85 ? -5.611 -6.006 -7.098 1.00 97.19 85 ASP A C 1
ATOM 672 O O . ASP A 1 85 ? -6.327 -5.003 -7.051 1.00 97.19 85 ASP A O 1
ATOM 676 N N . GLY A 1 86 ? -4.474 -6.022 -7.794 1.00 97.44 86 GLY A N 1
ATOM 677 C CA . GLY A 1 86 ? -3.940 -4.896 -8.548 1.00 97.44 86 GLY A CA 1
ATOM 678 C C . GLY A 1 86 ? -2.884 -5.329 -9.560 1.00 97.44 86 GLY A C 1
ATOM 679 O O . GLY A 1 86 ? -2.621 -6.516 -9.752 1.00 97.44 86 GLY A O 1
ATOM 680 N N . TRP A 1 87 ? -2.277 -4.341 -10.203 1.00 98.38 87 TRP A N 1
ATOM 681 C CA . TRP A 1 87 ? -1.251 -4.506 -11.221 1.00 98.38 87 TRP A CA 1
ATOM 682 C C . TRP A 1 87 ? 0.075 -3.901 -10.787 1.00 98.38 87 TRP A C 1
ATOM 684 O O . TRP A 1 87 ? 0.102 -2.820 -10.199 1.00 98.38 87 TRP A O 1
ATOM 694 N N . THR A 1 88 ? 1.164 -4.564 -11.151 1.00 98.62 88 THR A N 1
ATOM 695 C CA . THR A 1 88 ? 2.527 -4.102 -10.897 1.00 98.62 88 THR A CA 1
ATOM 696 C C . THR A 1 88 ? 3.186 -3.711 -12.210 1.00 98.62 88 THR A C 1
ATOM 698 O O . THR A 1 88 ? 3.176 -4.496 -13.154 1.00 98.62 88 THR A O 1
ATOM 701 N N . SER A 1 89 ? 3.779 -2.520 -12.274 1.00 98.69 89 SER A N 1
ATOM 702 C CA . SER A 1 89 ? 4.481 -2.035 -13.470 1.00 98.69 89 SER A CA 1
ATOM 703 C C . SER A 1 89 ? 5.888 -1.557 -13.130 1.00 98.69 89 SER A C 1
ATOM 705 O O . SER A 1 89 ? 6.080 -0.780 -12.193 1.00 98.69 89 SER A O 1
ATOM 707 N N . HIS A 1 90 ? 6.867 -1.982 -13.927 1.00 98.50 90 HIS A N 1
ATOM 708 C CA . HIS A 1 90 ? 8.235 -1.461 -13.901 1.00 98.50 90 HIS A CA 1
ATOM 709 C C . HIS A 1 90 ? 8.400 -0.431 -15.022 1.00 98.50 90 HIS A C 1
ATOM 711 O O . HIS A 1 90 ? 8.981 -0.677 -16.080 1.00 98.50 90 HIS A O 1
ATOM 717 N N . SER A 1 91 ? 7.799 0.741 -14.813 1.00 98.00 91 SER A N 1
ATOM 718 C CA . SER A 1 91 ? 7.712 1.812 -15.811 1.00 98.00 91 SER A CA 1
ATOM 719 C C . SER A 1 91 ? 9.026 2.601 -15.897 1.00 98.00 91 SER A C 1
ATOM 721 O O . SER A 1 91 ? 9.094 3.764 -15.492 1.00 98.00 91 SER A O 1
ATOM 723 N N . TYR A 1 92 ? 10.095 1.982 -16.400 1.00 97.56 92 TYR A N 1
ATOM 724 C CA . TYR A 1 92 ? 11.386 2.646 -16.597 1.00 97.56 92 TYR A CA 1
ATOM 725 C C . TYR A 1 92 ? 11.449 3.457 -17.909 1.00 97.56 92 TYR A C 1
ATOM 727 O O . TYR A 1 92 ? 10.965 3.001 -18.947 1.00 97.56 92 TYR A O 1
ATOM 735 N N . PRO A 1 93 ? 12.084 4.646 -17.902 1.00 96.56 93 PRO A N 1
ATOM 736 C CA . PRO A 1 93 ? 12.278 5.483 -19.084 1.00 96.56 93 PRO A CA 1
ATOM 737 C C . PRO A 1 93 ? 13.425 4.965 -19.960 1.00 96.56 93 PRO A C 1
ATOM 739 O O . PRO A 1 93 ? 14.586 5.305 -19.753 1.00 96.56 93 PRO A O 1
ATOM 742 N N . ASN A 1 94 ? 13.118 4.180 -20.981 1.00 94.75 94 ASN A N 1
ATOM 743 C CA . ASN A 1 94 ? 14.093 3.621 -21.909 1.00 94.75 94 ASN A CA 1
ATOM 744 C C . ASN A 1 94 ? 14.373 4.539 -23.120 1.00 94.75 94 ASN A C 1
ATOM 746 O O . ASN A 1 94 ? 13.551 5.400 -23.454 1.00 94.75 94 ASN A O 1
ATOM 750 N N . PRO A 1 95 ? 15.533 4.378 -23.791 1.00 92.69 95 PRO A N 1
ATOM 751 C CA . PRO A 1 95 ? 16.610 3.425 -23.485 1.00 92.69 95 PRO A CA 1
ATOM 752 C C . PRO A 1 95 ? 17.442 3.830 -22.260 1.00 92.69 95 PRO A C 1
ATOM 754 O O . PRO A 1 95 ? 17.487 5.004 -21.885 1.00 92.69 95 PRO A O 1
ATOM 757 N N . ASP A 1 96 ? 18.104 2.846 -21.650 1.00 89.88 96 ASP A N 1
ATOM 758 C CA . ASP A 1 96 ? 19.132 3.027 -20.613 1.00 89.88 96 ASP A CA 1
ATOM 759 C C . ASP A 1 96 ? 18.720 3.947 -19.451 1.00 89.88 96 ASP A C 1
ATOM 761 O O . ASP A 1 96 ? 19.539 4.697 -18.915 1.00 89.88 96 ASP A O 1
ATOM 765 N N . PHE A 1 97 ? 17.445 3.905 -19.051 1.00 94.19 97 PHE A N 1
ATOM 766 C CA . PHE A 1 97 ? 16.919 4.716 -17.944 1.00 94.19 97 PHE A CA 1
ATOM 767 C C . PHE A 1 97 ? 17.094 6.234 -18.160 1.00 94.19 97 PHE A C 1
ATOM 769 O O . PHE A 1 97 ? 17.242 7.006 -17.209 1.00 94.19 97 PHE A O 1
ATOM 776 N N . SER A 1 98 ? 17.130 6.670 -19.420 1.00 93.25 98 SER A N 1
ATOM 777 C CA . SER A 1 98 ? 17.409 8.049 -19.830 1.00 93.25 98 SER A CA 1
ATOM 778 C C . SER A 1 98 ? 16.295 8.690 -20.662 1.00 93.25 98 SER A C 1
ATOM 780 O O . SER A 1 98 ? 16.407 9.858 -21.043 1.00 93.25 98 SER A O 1
ATOM 782 N N . GLY A 1 99 ? 15.216 7.954 -20.936 1.00 94.00 99 GLY A N 1
ATOM 783 C CA . GLY A 1 99 ? 14.097 8.424 -21.751 1.00 94.00 99 GLY A CA 1
ATOM 784 C C . GLY A 1 99 ? 13.440 9.699 -21.206 1.00 94.00 99 GLY A C 1
ATOM 785 O O . GLY A 1 99 ? 13.470 9.983 -20.011 1.00 94.00 99 GLY A O 1
ATOM 786 N N . SER A 1 100 ? 12.824 10.486 -22.088 1.00 95.06 100 SER A N 1
ATOM 787 C CA . SER A 1 100 ? 12.091 11.696 -21.686 1.00 95.06 100 SER A CA 1
ATOM 788 C C . SER A 1 100 ? 10.901 11.344 -20.782 1.00 95.06 100 SER A C 1
ATOM 790 O O . SER A 1 100 ? 10.196 10.381 -21.091 1.00 95.06 100 SER A O 1
ATOM 792 N N . PRO A 1 101 ? 10.585 12.136 -19.737 1.00 95.38 101 PRO A N 1
ATOM 793 C CA . PRO A 1 101 ? 9.342 11.955 -18.987 1.00 95.38 101 PRO A CA 1
ATOM 794 C C . PRO A 1 101 ? 8.108 12.091 -19.890 1.00 95.38 101 PRO A C 1
ATOM 796 O O . PRO A 1 101 ? 7.118 11.418 -19.665 1.00 95.38 101 PRO A O 1
ATOM 799 N N . ALA A 1 102 ? 8.164 12.880 -20.966 1.00 94.88 102 ALA A N 1
ATOM 800 C CA . ALA A 1 102 ? 7.044 13.015 -21.901 1.00 94.88 102 ALA A CA 1
ATOM 801 C C . ALA A 1 102 ? 6.895 11.831 -22.883 1.00 94.88 102 ALA A C 1
ATOM 803 O O . ALA A 1 102 ? 6.007 11.856 -23.736 1.00 94.88 102 ALA A O 1
ATOM 804 N N . ALA A 1 103 ? 7.780 10.829 -22.829 1.00 96.38 103 ALA A N 1
ATOM 805 C CA . ALA A 1 103 ? 7.669 9.646 -23.673 1.00 96.38 103 ALA A CA 1
ATOM 806 C C . ALA A 1 103 ? 6.473 8.780 -23.248 1.00 96.38 103 ALA A C 1
ATOM 808 O O . ALA A 1 103 ? 6.177 8.619 -22.065 1.00 96.38 103 ALA A O 1
ATOM 809 N N . THR A 1 104 ? 5.812 8.179 -24.231 1.00 96.62 104 THR A N 1
ATOM 810 C CA . THR A 1 104 ? 4.618 7.344 -24.043 1.00 96.62 104 THR A CA 1
ATOM 811 C C . THR A 1 104 ? 4.867 5.953 -24.619 1.00 96.62 104 THR A C 1
ATOM 813 O O . THR A 1 104 ? 5.806 5.761 -25.395 1.00 96.62 104 THR A O 1
ATOM 816 N N . GLY A 1 105 ? 4.021 4.988 -24.263 1.00 96.31 105 GLY A N 1
ATOM 817 C CA . GLY A 1 105 ? 4.167 3.601 -24.710 1.00 96.31 105 GLY A CA 1
ATOM 818 C C . GLY A 1 105 ? 4.982 2.729 -23.751 1.00 96.31 105 GLY A C 1
ATOM 819 O O . GLY A 1 105 ? 5.376 3.164 -22.672 1.00 96.31 105 GLY A O 1
ATOM 820 N N . LEU A 1 106 ? 5.208 1.473 -24.146 1.00 96.56 106 LEU A N 1
ATOM 821 C CA . LEU A 1 106 ? 6.077 0.554 -23.405 1.00 96.56 106 LEU A CA 1
ATOM 822 C C . LEU A 1 106 ? 7.523 1.062 -23.393 1.00 96.56 106 LEU A C 1
ATOM 824 O O . LEU A 1 106 ? 8.012 1.585 -24.396 1.00 96.56 106 LEU A O 1
ATOM 828 N N . GLY A 1 107 ? 8.201 0.889 -22.259 1.00 95.69 107 GLY A N 1
ATOM 829 C CA . GLY A 1 107 ? 9.547 1.412 -22.045 1.00 95.69 107 GLY A CA 1
ATOM 830 C C . GLY A 1 107 ? 9.570 2.909 -21.725 1.00 95.69 107 GLY A C 1
ATOM 831 O O . GLY A 1 107 ? 10.596 3.554 -21.914 1.00 95.69 107 GLY A O 1
ATOM 832 N N . SER A 1 108 ? 8.465 3.491 -21.259 1.00 97.88 108 SER A N 1
ATOM 833 C CA . SER A 1 108 ? 8.445 4.838 -20.682 1.00 97.88 108 SER A CA 1
ATOM 834 C C . SER A 1 108 ? 7.965 4.830 -19.227 1.00 97.88 108 SER A C 1
ATOM 836 O O . SER A 1 108 ? 7.488 3.815 -18.714 1.00 97.88 108 SER A O 1
ATOM 838 N N . VAL A 1 109 ? 8.020 5.987 -18.559 1.00 98.06 109 VAL A N 1
ATOM 839 C CA . VAL A 1 109 ? 7.402 6.170 -17.229 1.00 98.06 109 VAL A CA 1
ATOM 840 C C . VAL A 1 109 ? 5.872 6.082 -17.230 1.00 98.06 109 VAL A C 1
ATOM 842 O O . VAL A 1 109 ? 5.246 6.119 -16.172 1.00 98.06 109 VAL A O 1
ATOM 845 N N . GLU A 1 110 ? 5.270 5.947 -18.411 1.00 97.00 110 GLU A N 1
ATOM 846 C CA . GLU A 1 110 ? 3.843 5.742 -18.642 1.00 97.00 110 GLU A CA 1
ATOM 847 C C . GLU A 1 110 ? 3.524 4.300 -19.109 1.00 97.00 110 GLU A C 1
ATOM 849 O O . GLU A 1 110 ? 2.399 4.023 -19.534 1.00 97.00 110 GLU A O 1
ATOM 854 N N . SER A 1 111 ? 4.483 3.361 -19.035 1.00 97.94 111 SER A N 1
ATOM 855 C CA . SER A 1 111 ? 4.309 1.977 -19.530 1.00 97.94 111 SER A CA 1
ATOM 856 C C . SER A 1 111 ? 3.049 1.309 -18.982 1.00 97.94 111 SER A C 1
ATOM 858 O O . SER A 1 111 ? 2.311 0.684 -19.749 1.00 97.94 111 SER A O 1
ATOM 860 N N . PHE A 1 112 ? 2.720 1.557 -17.709 1.00 97.94 112 PHE A N 1
ATOM 861 C CA . PHE A 1 112 ? 1.513 1.040 -17.063 1.00 97.94 112 PHE A CA 1
ATOM 862 C C . PHE A 1 112 ? 0.219 1.295 -17.857 1.00 97.94 112 PHE A C 1
ATOM 864 O O . PHE A 1 112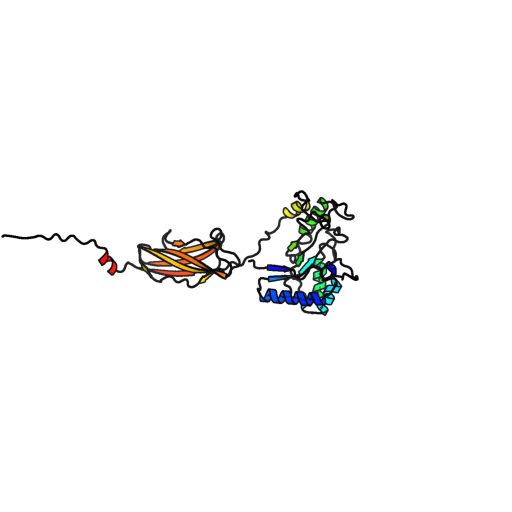 ? -0.677 0.455 -17.856 1.00 97.94 112 PHE A O 1
ATOM 871 N N . LYS A 1 113 ? 0.093 2.416 -18.586 1.00 97.25 113 LYS A N 1
ATOM 872 C CA . LYS A 1 113 ? -1.107 2.673 -19.405 1.00 97.25 113 LYS A CA 1
ATOM 873 C C . LYS A 1 113 ? -1.192 1.727 -20.597 1.00 97.25 113 LYS A C 1
ATOM 875 O O . LYS A 1 113 ? -2.282 1.263 -20.935 1.00 97.25 113 LYS A O 1
ATOM 880 N N . SER A 1 114 ? -0.053 1.433 -21.220 1.00 97.19 114 SER A N 1
ATOM 881 C CA . SER A 1 114 ? 0.032 0.478 -22.330 1.00 97.19 114 SER A CA 1
ATOM 882 C C . SER A 1 114 ? -0.218 -0.949 -21.849 1.00 97.19 114 SER A C 1
ATOM 884 O O . SER A 1 114 ? -0.940 -1.695 -22.510 1.00 97.19 114 SER A O 1
ATOM 886 N N . GLU A 1 115 ? 0.311 -1.296 -20.675 1.00 97.81 115 GLU A N 1
ATOM 887 C CA . GLU A 1 115 ? 0.078 -2.580 -20.008 1.00 97.81 115 GLU A CA 1
ATOM 888 C C . GLU A 1 115 ? -1.412 -2.778 -19.697 1.00 97.81 115 GLU A C 1
ATOM 890 O O . GLU A 1 115 ? -2.005 -3.750 -20.157 1.00 97.81 115 GLU A O 1
ATOM 895 N N . LEU A 1 116 ? -2.064 -1.816 -19.029 1.00 96.81 116 LEU A N 1
ATOM 896 C CA . LEU A 1 116 ? -3.504 -1.871 -18.747 1.00 96.81 116 LEU A CA 1
ATOM 897 C C . LEU A 1 116 ? -4.350 -1.977 -20.025 1.00 96.81 116 LEU A C 1
ATOM 899 O O . LEU A 1 116 ? -5.316 -2.741 -20.077 1.00 96.81 116 LEU A O 1
ATOM 903 N N . ASN A 1 117 ? -3.989 -1.231 -21.074 1.00 96.12 117 ASN A N 1
ATOM 904 C CA . ASN A 1 117 ? -4.672 -1.331 -22.361 1.00 96.12 117 ASN A CA 1
ATOM 905 C C . ASN A 1 117 ? -4.536 -2.738 -22.962 1.00 96.12 117 ASN A C 1
ATOM 907 O O . ASN A 1 117 ? -5.511 -3.276 -23.487 1.00 96.12 117 ASN A O 1
ATOM 911 N N . TYR A 1 118 ? -3.362 -3.362 -22.857 1.00 96.94 118 TYR A N 1
ATOM 912 C CA . TYR A 1 118 ? -3.166 -4.732 -23.321 1.00 96.94 118 TYR A CA 1
ATOM 913 C C . TYR A 1 118 ? -3.959 -5.746 -22.486 1.00 96.94 118 TYR A C 1
ATOM 915 O O . TYR A 1 118 ? -4.645 -6.592 -23.060 1.00 96.94 118 TYR A O 1
ATOM 923 N N . LEU A 1 119 ? -3.951 -5.604 -21.156 1.00 96.50 119 LEU A N 1
ATOM 924 C CA . LEU A 1 119 ? -4.695 -6.461 -20.226 1.00 96.50 119 LEU A CA 1
ATOM 925 C C . LEU A 1 119 ? -6.211 -6.434 -20.459 1.00 96.50 119 LEU A C 1
ATOM 927 O O . LEU A 1 119 ? -6.883 -7.445 -20.252 1.00 96.50 119 LEU A O 1
ATOM 931 N N . SER A 1 120 ? -6.761 -5.322 -20.961 1.00 95.50 120 SER A N 1
ATOM 932 C CA . SER A 1 120 ? -8.190 -5.233 -21.303 1.00 95.50 120 SER A CA 1
ATOM 933 C C . SER A 1 120 ? -8.636 -6.292 -22.326 1.00 95.50 120 SER A C 1
ATOM 935 O O . SER A 1 120 ? -9.789 -6.725 -22.315 1.00 95.50 120 SER A O 1
ATOM 937 N N . ARG A 1 121 ? -7.713 -6.781 -23.169 1.00 95.12 121 ARG A N 1
ATOM 938 C CA . ARG A 1 121 ? -7.966 -7.852 -24.150 1.00 95.12 121 ARG A CA 1
ATOM 939 C C . ARG A 1 121 ? -8.220 -9.208 -23.484 1.00 95.12 121 ARG A C 1
ATOM 941 O O . ARG A 1 121 ? -8.820 -10.075 -24.111 1.00 95.12 121 ARG A O 1
ATOM 948 N N . PHE A 1 122 ? -7.798 -9.364 -22.230 1.00 95.25 122 PHE A N 1
ATOM 949 C CA . PHE A 1 122 ? -7.972 -10.560 -21.404 1.00 95.25 122 PHE A CA 1
ATOM 950 C C . PHE A 1 122 ? -9.147 -10.438 -20.419 1.00 95.25 122 PHE A C 1
ATOM 952 O O . PHE A 1 122 ? -9.295 -11.261 -19.523 1.00 95.25 122 PHE A O 1
ATOM 959 N N . GLY A 1 123 ? -9.992 -9.408 -20.559 1.00 92.56 123 GLY A N 1
ATOM 960 C CA . GLY A 1 123 ? -11.161 -9.201 -19.697 1.00 92.56 123 GLY A CA 1
ATOM 961 C C . GLY A 1 123 ? -10.861 -8.519 -18.358 1.00 92.56 123 GLY A C 1
ATOM 962 O O . GLY A 1 123 ? -11.754 -8.415 -17.518 1.00 92.56 123 GLY A O 1
ATOM 963 N N . VAL A 1 124 ? -9.637 -8.021 -18.157 1.00 93.19 124 VAL A N 1
ATOM 964 C CA . VAL A 1 124 ? -9.270 -7.243 -16.968 1.00 93.19 124 VAL A CA 1
ATOM 965 C C . VAL A 1 124 ? -10.012 -5.903 -16.966 1.00 93.19 124 VAL A C 1
ATOM 967 O O . VAL A 1 124 ? -10.047 -5.186 -17.969 1.00 93.19 124 VAL A O 1
ATOM 970 N N . GLY A 1 125 ? -10.626 -5.569 -15.829 1.00 87.81 125 GLY A N 1
ATOM 971 C CA . GLY A 1 125 ? -11.457 -4.375 -15.682 1.00 87.81 125 GLY A CA 1
ATOM 972 C C . GLY A 1 125 ? -10.673 -3.055 -15.788 1.00 87.81 125 GLY A C 1
ATOM 973 O O . GLY A 1 125 ? -9.493 -2.997 -15.447 1.00 87.81 125 GLY A O 1
ATOM 974 N N . PRO A 1 126 ? -11.332 -1.949 -16.187 1.00 86.31 126 PRO A N 1
ATOM 975 C CA . PRO A 1 126 ? -10.663 -0.671 -16.457 1.00 86.31 126 PRO A CA 1
ATOM 976 C C . PRO A 1 126 ? -10.121 0.037 -15.204 1.00 86.31 126 PRO A C 1
ATOM 978 O O . PRO A 1 126 ? -9.301 0.947 -15.331 1.00 86.31 126 PRO A O 1
ATOM 981 N N . ASN A 1 127 ? -10.577 -0.376 -14.016 1.00 92.00 127 ASN A N 1
ATOM 982 C CA . ASN A 1 127 ? -10.297 0.259 -12.726 1.00 92.00 127 ASN A CA 1
ATOM 983 C C . ASN A 1 127 ? -9.255 -0.504 -11.892 1.00 92.00 127 ASN A C 1
ATOM 985 O O . ASN A 1 127 ? -9.201 -0.302 -10.681 1.00 92.00 127 ASN A O 1
ATOM 989 N N . LEU A 1 128 ? -8.478 -1.405 -12.503 1.00 95.19 128 LEU A N 1
ATOM 990 C CA . LEU A 1 128 ? -7.454 -2.165 -11.788 1.00 95.19 128 LEU A CA 1
ATOM 991 C C . LEU A 1 128 ? -6.435 -1.195 -11.148 1.00 95.19 128 LEU A C 1
ATOM 993 O O . LEU A 1 128 ? -5.842 -0.398 -11.882 1.00 95.19 128 LEU A O 1
ATOM 997 N N . PRO A 1 129 ? -6.240 -1.227 -9.815 1.00 97.06 129 PRO A N 1
ATOM 998 C CA . PRO A 1 129 ? -5.241 -0.399 -9.149 1.00 97.06 129 PRO A CA 1
ATOM 999 C C . PRO A 1 129 ? -3.835 -0.734 -9.645 1.00 97.06 129 PRO A C 1
ATOM 1001 O O . PRO A 1 129 ? -3.518 -1.902 -9.843 1.00 97.06 129 PRO A O 1
ATOM 1004 N N . VAL A 1 130 ? -2.986 0.273 -9.822 1.00 98.12 130 VAL A N 1
ATOM 1005 C CA . VAL A 1 130 ? -1.619 0.135 -10.333 1.00 98.12 130 VAL A CA 1
ATOM 1006 C C . VAL A 1 130 ? -0.614 0.550 -9.271 1.00 98.12 130 VAL A C 1
ATOM 1008 O O . VAL A 1 130 ? -0.735 1.607 -8.648 1.00 98.12 130 VAL A O 1
ATOM 1011 N N . PHE A 1 131 ? 0.424 -0.261 -9.134 1.00 98.31 131 PHE A N 1
ATOM 1012 C CA . PHE A 1 131 ? 1.592 -0.018 -8.310 1.00 98.31 131 PHE A CA 1
ATOM 1013 C C . PHE A 1 131 ? 2.802 0.033 -9.237 1.00 98.31 131 PHE A C 1
ATOM 1015 O O . PHE A 1 131 ? 3.176 -0.964 -9.852 1.00 98.31 131 PHE A O 1
ATOM 1022 N N . ILE A 1 132 ? 3.406 1.212 -9.364 1.00 98.62 132 ILE A N 1
ATOM 1023 C CA . ILE A 1 132 ? 4.671 1.365 -10.081 1.00 98.62 132 ILE A CA 1
ATOM 1024 C C . ILE A 1 132 ? 5.775 1.032 -9.080 1.00 98.62 132 ILE A C 1
ATOM 1026 O O . ILE A 1 132 ? 6.263 1.912 -8.372 1.00 98.62 132 ILE A O 1
ATOM 1030 N N . THR A 1 133 ? 6.091 -0.254 -8.937 1.00 98.25 133 THR A N 1
ATOM 1031 C CA . THR A 1 133 ? 7.011 -0.758 -7.900 1.00 98.25 133 THR A CA 1
ATOM 1032 C C . THR A 1 133 ? 8.469 -0.484 -8.212 1.00 98.25 133 THR A C 1
ATOM 1034 O O . THR A 1 133 ? 9.290 -0.499 -7.299 1.00 98.25 133 THR A O 1
ATOM 1037 N N . GLU A 1 134 ? 8.774 -0.185 -9.472 1.00 97.62 134 GLU A N 1
ATOM 1038 C CA . GLU A 1 134 ? 10.091 0.241 -9.908 1.00 97.62 134 GLU A CA 1
ATOM 1039 C C . GLU A 1 134 ? 9.989 1.266 -11.039 1.00 97.62 134 GLU A C 1
ATOM 1041 O O . GLU A 1 134 ? 9.220 1.125 -11.993 1.00 97.62 134 GLU A O 1
ATOM 1046 N N . THR A 1 135 ? 10.767 2.337 -10.916 1.00 98.00 135 THR A N 1
ATOM 1047 C CA . THR A 1 135 ? 10.972 3.348 -11.956 1.00 98.00 135 THR A CA 1
ATOM 1048 C C . THR A 1 135 ? 12.126 4.260 -11.546 1.00 98.00 135 THR A C 1
ATOM 1050 O O . THR A 1 135 ? 12.491 4.333 -10.373 1.00 98.00 135 THR A O 1
ATOM 1053 N N . GLY A 1 136 ? 12.690 5.012 -12.484 1.00 95.88 136 GLY A N 1
ATOM 1054 C CA . GLY A 1 136 ? 13.689 6.026 -12.176 1.00 95.88 136 GLY A CA 1
ATOM 1055 C C . GLY A 1 136 ? 14.596 6.344 -13.350 1.00 95.88 136 GLY A C 1
ATOM 1056 O O . GLY A 1 136 ? 14.611 5.641 -14.358 1.00 95.88 136 GLY A O 1
ATOM 1057 N N . TRP A 1 137 ? 15.364 7.418 -13.201 1.00 95.69 137 TRP A N 1
ATOM 1058 C CA . TRP A 1 137 ? 16.368 7.830 -14.174 1.00 95.69 137 TRP A CA 1
ATOM 1059 C C . TRP A 1 137 ? 17.769 7.617 -13.628 1.00 95.69 137 TRP A C 1
ATOM 1061 O O . TRP A 1 137 ? 18.037 7.912 -12.462 1.00 95.69 137 TRP A O 1
ATOM 1071 N N . ALA A 1 138 ? 18.677 7.183 -14.496 1.00 93.31 138 ALA A N 1
ATOM 1072 C CA . ALA A 1 138 ? 20.095 7.167 -14.174 1.00 93.31 138 ALA A CA 1
ATOM 1073 C C . ALA A 1 138 ? 20.672 8.594 -14.207 1.00 93.31 138 ALA A C 1
ATOM 1075 O O . ALA A 1 138 ? 20.419 9.367 -15.141 1.00 93.31 138 ALA A O 1
ATOM 1076 N N . HIS A 1 139 ? 21.505 8.934 -13.221 1.00 91.00 139 HIS A N 1
ATOM 1077 C CA . HIS A 1 139 ? 22.256 10.187 -13.19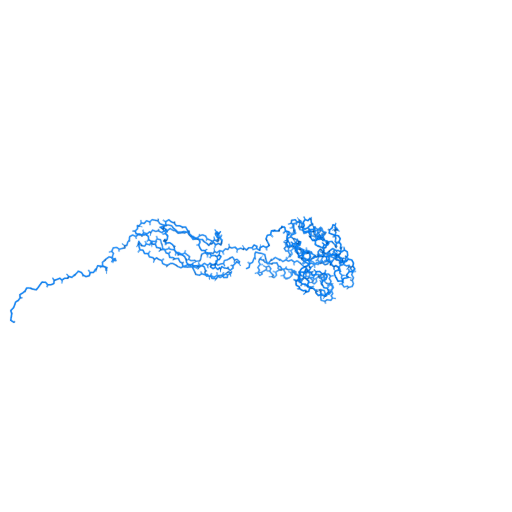5 1.00 91.00 139 HIS A CA 1
ATOM 1078 C C . HIS A 1 139 ? 23.729 10.013 -13.605 1.00 91.00 139 HIS A C 1
ATOM 1080 O O . HIS A 1 139 ? 24.360 8.980 -13.388 1.00 91.00 139 HIS A O 1
ATOM 1086 N N . ASN A 1 140 ? 24.327 11.067 -14.155 1.00 82.00 140 ASN A N 1
ATOM 1087 C CA . ASN A 1 140 ? 25.628 11.036 -14.826 1.00 82.00 140 ASN A CA 1
ATOM 1088 C C . ASN A 1 140 ? 26.858 11.242 -13.929 1.00 82.00 140 ASN A C 1
ATOM 1090 O O . ASN A 1 140 ? 27.973 11.328 -14.448 1.00 82.00 140 ASN A O 1
ATOM 1094 N N . GLN A 1 141 ? 26.699 11.300 -12.603 1.00 70.75 141 GLN A N 1
ATOM 1095 C CA . GLN A 1 141 ? 27.838 11.469 -11.688 1.00 70.75 141 GLN A CA 1
ATOM 1096 C C . GLN A 1 141 ? 28.864 10.322 -11.761 1.00 70.75 141 GLN A C 1
ATOM 1098 O O . GLN A 1 141 ? 30.033 10.541 -11.457 1.00 70.75 141 GLN A O 1
ATOM 1103 N N . GLU A 1 142 ? 28.469 9.152 -12.271 1.00 61.06 142 GLU A N 1
ATOM 1104 C CA . GLU A 1 142 ? 29.342 7.987 -12.487 1.00 61.06 142 GLU A CA 1
ATOM 1105 C C . GLU A 1 142 ? 29.852 7.857 -13.940 1.00 61.06 142 GLU A C 1
ATOM 1107 O O . GLU A 1 142 ? 30.359 6.813 -14.335 1.00 61.06 142 GLU A O 1
ATOM 1112 N N . LYS A 1 143 ? 29.755 8.919 -14.763 1.00 61.88 143 LYS A N 1
ATOM 1113 C CA . LYS A 1 143 ? 30.133 8.916 -16.199 1.00 61.88 143 LYS A CA 1
ATOM 1114 C C . LYS A 1 143 ? 29.383 7.872 -17.043 1.00 61.88 143 LYS A C 1
ATOM 1116 O O . LYS A 1 143 ? 29.922 7.340 -18.012 1.00 61.88 143 LYS A O 1
ATOM 1121 N N . VAL A 1 144 ? 28.124 7.615 -16.706 1.00 59.88 144 VAL A N 1
ATOM 1122 C CA . VAL A 1 144 ? 27.236 6.753 -17.493 1.00 59.88 144 VAL A CA 1
ATOM 1123 C C . VAL A 1 144 ? 26.803 7.502 -18.761 1.00 59.88 144 VAL A C 1
ATOM 1125 O O . VAL A 1 144 ? 26.217 8.583 -18.684 1.00 59.88 144 VAL A O 1
ATOM 1128 N N . LEU A 1 145 ? 27.121 6.953 -19.937 1.00 53.91 145 LEU A N 1
ATOM 1129 C CA . LEU A 1 145 ? 26.652 7.468 -21.230 1.00 53.91 145 LEU A CA 1
ATOM 1130 C C . LEU A 1 145 ? 25.115 7.465 -21.271 1.00 53.91 145 LEU A C 1
ATOM 1132 O O . LEU A 1 145 ? 24.494 6.494 -20.863 1.00 53.91 145 LEU A O 1
ATOM 1136 N N . GLY A 1 146 ? 24.513 8.561 -21.742 1.00 60.22 146 GLY A N 1
ATOM 1137 C CA . GLY A 1 146 ? 23.053 8.730 -21.808 1.00 60.22 146 GLY A CA 1
ATOM 1138 C C . GLY A 1 146 ? 22.397 9.250 -20.522 1.00 60.22 146 GLY A C 1
ATOM 1139 O O . GLY A 1 146 ? 21.274 9.734 -20.581 1.00 60.22 146 GLY A O 1
ATOM 1140 N N . ALA A 1 147 ? 23.089 9.237 -19.379 1.00 73.31 147 ALA A N 1
ATOM 1141 C CA . ALA A 1 147 ? 22.517 9.662 -18.103 1.00 73.31 147 ALA A CA 1
ATOM 1142 C C . ALA A 1 147 ? 22.421 11.194 -17.943 1.00 73.31 147 ALA A C 1
ATOM 1144 O O . ALA A 1 147 ? 23.189 11.970 -18.526 1.00 73.31 147 ALA A O 1
ATOM 1145 N N . HIS A 1 148 ? 21.502 11.634 -17.082 1.00 85.00 148 HIS A N 1
ATOM 1146 C CA . HIS A 1 148 ? 21.168 13.049 -16.875 1.00 85.00 148 HIS A CA 1
ATOM 1147 C C . HIS A 1 148 ? 21.907 13.660 -15.685 1.00 85.00 148 HIS A C 1
ATOM 1149 O O . HIS A 1 148 ? 22.413 12.951 -14.818 1.00 85.00 148 HIS A O 1
ATOM 1155 N N . THR A 1 149 ? 21.980 14.989 -15.595 1.00 92.69 149 THR A N 1
ATOM 1156 C CA . THR A 1 149 ? 22.471 15.609 -14.352 1.00 92.69 149 THR A CA 1
ATOM 1157 C C . THR A 1 149 ? 21.495 15.310 -13.208 1.00 92.69 149 THR A C 1
ATOM 1159 O O . THR A 1 149 ? 20.293 15.199 -13.456 1.00 92.69 149 THR A O 1
ATOM 1162 N N . PRO A 1 150 ? 21.950 15.247 -11.944 1.00 92.81 150 PRO A N 1
ATOM 1163 C CA . PRO A 1 150 ? 21.035 15.065 -10.816 1.00 92.81 150 PRO A CA 1
ATOM 1164 C C . PRO A 1 150 ? 19.913 16.117 -10.749 1.00 92.81 150 PRO A C 1
ATOM 1166 O O . PRO A 1 150 ? 18.806 15.810 -10.322 1.00 92.81 150 PRO A O 1
ATOM 1169 N N . GLN A 1 151 ? 20.165 17.346 -11.219 1.00 95.81 151 GLN A N 1
ATOM 1170 C CA . GLN A 1 151 ? 19.123 18.372 -11.319 1.00 95.81 151 GLN A CA 1
ATOM 1171 C C . GLN A 1 151 ? 18.077 18.034 -12.390 1.00 95.81 151 GLN A C 1
ATOM 1173 O O . GLN A 1 151 ? 16.889 18.135 -12.121 1.00 95.81 151 GLN A O 1
ATOM 1178 N N . ALA A 1 152 ? 18.495 17.581 -13.575 1.00 95.62 152 ALA A N 1
ATOM 1179 C CA . ALA A 1 152 ? 17.553 17.158 -14.610 1.00 95.62 152 ALA A CA 1
ATOM 1180 C C . ALA A 1 152 ? 16.716 15.947 -14.158 1.00 95.62 152 ALA A C 1
ATOM 1182 O O . ALA A 1 152 ? 15.511 15.915 -14.391 1.00 95.62 152 ALA A O 1
ATOM 1183 N N . VAL A 1 153 ? 17.318 14.995 -13.433 1.00 96.44 153 VAL A N 1
ATOM 1184 C CA . VAL A 1 153 ? 16.581 13.885 -12.804 1.00 96.44 153 VAL A CA 1
ATOM 1185 C C . VAL A 1 153 ? 15.544 14.403 -11.798 1.00 96.44 153 VAL A C 1
ATOM 1187 O O . VAL A 1 153 ? 14.412 13.921 -11.784 1.00 96.44 153 VAL A O 1
ATOM 1190 N N . ALA A 1 154 ? 15.884 15.413 -10.993 1.00 97.62 154 ALA A N 1
ATOM 1191 C CA . ALA A 1 154 ? 14.940 16.050 -10.073 1.00 97.62 154 ALA A CA 1
ATOM 1192 C C . ALA A 1 154 ? 13.750 16.701 -10.803 1.00 97.62 154 ALA A C 1
ATOM 1194 O O . ALA A 1 154 ? 12.598 16.532 -10.388 1.00 97.62 154 ALA A O 1
ATOM 1195 N N . ASP A 1 155 ? 14.013 17.389 -11.915 1.00 98.00 155 ASP A N 1
ATOM 1196 C CA . ASP A 1 155 ? 12.981 18.018 -12.746 1.00 98.00 155 ASP A CA 1
ATOM 1197 C C . ASP A 1 155 ? 12.077 16.957 -13.413 1.00 98.00 155 ASP A C 1
ATOM 1199 O O . ASP A 1 155 ? 10.858 17.133 -13.515 1.00 98.00 155 ASP A O 1
ATOM 1203 N N . TYR A 1 156 ? 12.649 15.816 -13.812 1.00 98.00 156 TYR A N 1
ATOM 1204 C CA . TYR A 1 156 ? 11.910 14.691 -14.392 1.00 98.00 156 TYR A CA 1
ATOM 1205 C C . TYR A 1 156 ? 11.006 14.003 -13.378 1.00 98.00 156 TYR A C 1
ATOM 1207 O O . TYR A 1 156 ? 9.830 13.799 -13.676 1.00 98.00 156 TYR A O 1
ATOM 1215 N N . PHE A 1 157 ? 11.493 13.724 -12.165 1.00 98.00 157 PHE A N 1
ATOM 1216 C CA . PHE A 1 157 ? 10.636 13.210 -11.096 1.00 98.00 157 PHE A CA 1
ATOM 1217 C C . PHE A 1 157 ? 9.514 14.189 -10.755 1.00 98.00 157 PHE A C 1
ATOM 1219 O O . PHE A 1 157 ? 8.365 13.773 -10.628 1.00 98.00 157 PHE A O 1
ATOM 1226 N N . THR A 1 158 ? 9.817 15.488 -10.667 1.00 97.75 158 THR A N 1
ATOM 1227 C CA . THR A 1 158 ? 8.797 16.522 -10.429 1.00 97.75 158 THR A CA 1
ATOM 1228 C C . THR A 1 158 ? 7.716 16.476 -11.510 1.00 97.75 158 THR A C 1
ATOM 1230 O O . THR A 1 158 ? 6.527 16.440 -11.195 1.00 97.75 158 THR A O 1
ATOM 1233 N N . THR A 1 159 ? 8.113 16.405 -12.782 1.00 97.81 159 THR A N 1
ATOM 1234 C CA . THR A 1 159 ? 7.185 16.290 -13.919 1.00 97.81 159 THR A CA 1
ATOM 1235 C C . THR A 1 159 ? 6.360 15.005 -13.842 1.00 97.81 159 THR A C 1
ATOM 1237 O O . THR A 1 159 ? 5.137 15.048 -13.959 1.00 97.81 159 THR A O 1
ATOM 1240 N N . ALA A 1 160 ? 7.000 13.862 -13.598 1.00 97.75 160 ALA A N 1
ATOM 1241 C CA . ALA A 1 160 ? 6.330 12.569 -13.559 1.00 97.75 160 ALA A CA 1
ATOM 1242 C C . ALA A 1 160 ? 5.294 12.489 -12.435 1.00 97.75 160 ALA A C 1
ATOM 1244 O O . ALA A 1 160 ? 4.135 12.167 -12.701 1.00 97.75 160 ALA A O 1
ATOM 1245 N N . PHE A 1 161 ? 5.664 12.887 -11.214 1.00 97.19 161 PHE A N 1
ATOM 1246 C CA . PHE A 1 161 ? 4.732 12.922 -10.091 1.00 97.19 161 PHE A CA 1
ATOM 1247 C C . PHE A 1 161 ? 3.585 13.901 -10.316 1.00 97.19 161 PHE A C 1
ATOM 1249 O O . PHE A 1 161 ? 2.459 13.564 -9.980 1.00 97.19 161 PHE A O 1
ATOM 1256 N N . THR A 1 162 ? 3.829 15.085 -10.883 1.00 96.19 162 THR A N 1
ATOM 1257 C CA . THR A 1 162 ? 2.793 16.133 -10.983 1.00 96.19 162 THR A CA 1
ATOM 1258 C C . THR A 1 162 ? 1.939 16.066 -12.247 1.00 96.19 162 THR A C 1
ATOM 1260 O O . THR A 1 162 ? 0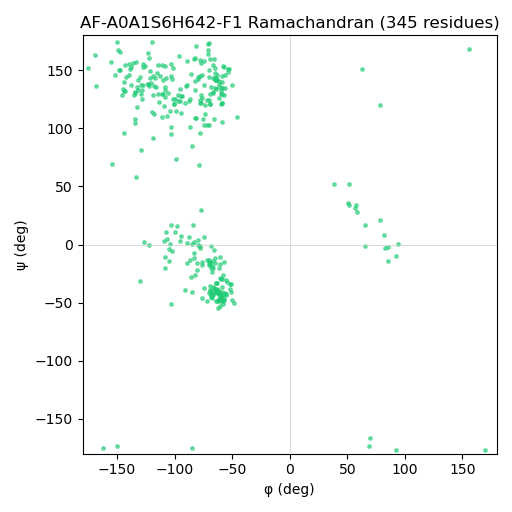.885 16.695 -12.284 1.00 96.19 162 THR A O 1
ATOM 1263 N N . GLN A 1 163 ? 2.356 15.325 -13.280 1.00 95.75 163 GLN A N 1
ATOM 1264 C CA . GLN A 1 163 ? 1.667 15.323 -14.581 1.00 95.75 163 GLN A CA 1
ATOM 1265 C C . GLN A 1 163 ? 1.352 13.925 -15.122 1.00 95.75 163 GLN A C 1
ATOM 1267 O O . GLN A 1 163 ? 0.356 13.764 -15.822 1.00 95.75 163 GLN A O 1
ATOM 1272 N N . ILE A 1 164 ? 2.173 12.915 -14.824 1.00 95.94 164 ILE A N 1
ATOM 1273 C CA . ILE A 1 164 ? 2.092 11.603 -15.491 1.00 95.94 164 ILE A CA 1
ATOM 1274 C C . ILE A 1 164 ? 1.425 10.574 -14.585 1.00 95.94 164 ILE A C 1
ATOM 1276 O O . ILE A 1 164 ? 0.452 9.930 -14.976 1.00 95.94 164 ILE A O 1
ATOM 1280 N N . TRP A 1 165 ? 1.912 10.459 -13.351 1.00 96.75 165 TRP A N 1
ATOM 1281 C CA . TRP A 1 165 ? 1.429 9.511 -12.345 1.00 96.75 165 TRP A CA 1
ATOM 1282 C C . TRP A 1 165 ? 0.205 10.021 -11.571 1.00 96.75 165 TRP A C 1
ATOM 1284 O O . TRP A 1 165 ? -0.143 9.475 -10.534 1.00 96.75 165 TRP A O 1
ATOM 1294 N N . GLN A 1 166 ? -0.470 11.049 -12.095 1.00 95.19 166 GLN A N 1
ATOM 1295 C CA . GLN A 1 166 ? -1.742 11.574 -11.582 1.00 95.19 166 GLN A CA 1
ATOM 1296 C C . GLN A 1 166 ? -2.961 10.740 -12.022 1.00 95.19 166 GLN A C 1
ATOM 1298 O O . GLN A 1 166 ? -4.104 11.120 -11.773 1.00 95.19 166 GLN A O 1
ATOM 1303 N N . ASP A 1 167 ? -2.740 9.623 -12.719 1.00 95.25 167 ASP A N 1
ATOM 1304 C CA . ASP A 1 167 ? -3.807 8.686 -13.063 1.00 95.25 167 ASP A CA 1
ATOM 1305 C C . ASP A 1 167 ? -4.433 8.128 -11.769 1.00 95.25 167 ASP A C 1
ATOM 1307 O O . ASP A 1 167 ? -3.701 7.595 -10.937 1.00 95.25 167 ASP A O 1
ATOM 1311 N N . PRO A 1 168 ? -5.764 8.207 -11.580 1.00 94.94 168 PRO A N 1
ATOM 1312 C CA . PRO A 1 168 ? -6.416 7.824 -10.324 1.00 94.94 168 PRO A CA 1
ATOM 1313 C C . PRO A 1 168 ? -6.293 6.332 -9.991 1.00 94.94 168 PRO A C 1
ATOM 1315 O O . PRO A 1 168 ? -6.628 5.925 -8.881 1.00 94.94 168 PRO A O 1
ATOM 1318 N N . ARG A 1 169 ? -5.846 5.506 -10.943 1.00 96.06 169 ARG A N 1
ATOM 1319 C CA . ARG A 1 169 ? -5.552 4.090 -10.702 1.00 96.06 169 ARG A CA 1
ATOM 1320 C C . ARG A 1 169 ? -4.187 3.888 -10.056 1.00 96.06 169 ARG A C 1
ATOM 1322 O O . ARG A 1 169 ? -3.982 2.839 -9.457 1.00 96.06 169 ARG A O 1
ATOM 1329 N N . VAL A 1 170 ? -3.258 4.838 -10.179 1.00 96.62 170 VAL A N 1
ATOM 1330 C CA . VAL A 1 170 ? -1.926 4.736 -9.574 1.00 96.62 170 VAL A CA 1
ATOM 1331 C C . VAL A 1 170 ? -2.050 4.954 -8.071 1.00 96.62 170 VAL A C 1
ATOM 1333 O O . VAL A 1 170 ? -2.361 6.048 -7.608 1.00 96.62 170 VAL A O 1
ATOM 1336 N N . VAL A 1 171 ? -1.803 3.890 -7.309 1.00 94.38 171 VAL A N 1
ATOM 1337 C CA . VAL A 1 171 ? -1.872 3.896 -5.842 1.00 94.38 171 VAL A CA 1
ATOM 1338 C C . VAL A 1 171 ? -0.520 4.246 -5.233 1.00 94.38 171 VAL A C 1
ATOM 1340 O O . VAL A 1 171 ? -0.452 4.965 -4.239 1.00 94.38 171 VAL A O 1
ATOM 1343 N N . ALA A 1 172 ? 0.563 3.739 -5.823 1.00 94.31 172 ALA A N 1
ATOM 1344 C CA . ALA A 1 172 ? 1.915 3.969 -5.336 1.00 94.31 172 ALA A CA 1
ATOM 1345 C C . ALA A 1 172 ? 2.926 4.018 -6.483 1.00 94.31 172 ALA A C 1
ATOM 1347 O O . ALA A 1 172 ? 2.772 3.340 -7.502 1.00 94.31 172 ALA A O 1
ATOM 1348 N N . VAL A 1 173 ? 3.983 4.799 -6.264 1.00 96.56 173 VAL A N 1
ATOM 1349 C CA . VAL A 1 173 ? 5.184 4.834 -7.097 1.00 96.56 173 VAL A CA 1
ATOM 1350 C C . VAL A 1 173 ? 6.393 4.685 -6.186 1.00 96.56 173 VAL A C 1
ATOM 1352 O O . VAL A 1 173 ? 6.526 5.432 -5.212 1.00 96.56 173 VAL A O 1
ATOM 1355 N N . THR A 1 174 ? 7.281 3.755 -6.519 1.00 96.62 174 THR A N 1
ATOM 1356 C CA . THR A 1 174 ? 8.486 3.441 -5.752 1.00 96.62 174 THR A CA 1
ATOM 1357 C C . THR A 1 174 ? 9.717 3.691 -6.621 1.00 96.62 174 THR A C 1
ATOM 1359 O O . THR A 1 174 ? 10.145 2.819 -7.374 1.00 96.62 174 THR A O 1
ATOM 1362 N N . PRO A 1 175 ? 10.296 4.904 -6.559 1.00 96.31 175 PRO A N 1
ATOM 1363 C CA . PRO A 1 175 ? 11.517 5.199 -7.285 1.00 96.31 175 PRO A CA 1
ATOM 1364 C C . PRO A 1 175 ? 12.710 4.370 -6.805 1.00 96.31 175 PRO A C 1
ATOM 1366 O O . PRO A 1 175 ? 12.997 4.289 -5.607 1.00 96.31 175 PRO A O 1
ATOM 1369 N N . PHE A 1 176 ? 13.447 3.828 -7.763 1.00 95.12 176 PHE A N 1
ATOM 1370 C CA . PHE A 1 176 ? 14.698 3.117 -7.557 1.00 95.12 176 PHE A CA 1
ATOM 1371 C C . PHE A 1 176 ? 15.862 4.132 -7.558 1.00 95.12 176 PHE A C 1
ATOM 1373 O O . PHE A 1 176 ? 15.993 4.911 -8.501 1.00 95.12 176 PHE A O 1
ATOM 1380 N N . VAL A 1 177 ? 16.710 4.241 -6.531 1.00 94.81 177 VAL A N 1
ATOM 1381 C CA . VAL A 1 177 ? 16.605 3.659 -5.180 1.00 94.81 177 VAL A CA 1
ATOM 1382 C C . VAL A 1 177 ? 17.073 4.681 -4.140 1.00 94.81 177 VAL A C 1
ATOM 1384 O O . VAL A 1 177 ? 17.975 5.478 -4.386 1.00 94.81 177 VAL A O 1
ATOM 1387 N N . LEU A 1 178 ? 16.464 4.685 -2.951 1.00 96.38 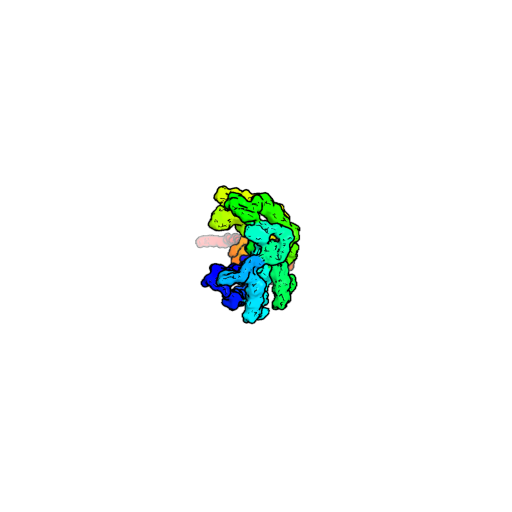178 LEU A N 1
ATOM 1388 C CA . LEU A 1 178 ? 16.765 5.695 -1.932 1.00 96.38 178 LEU A CA 1
ATOM 1389 C C . LEU A 1 178 ? 18.238 5.671 -1.479 1.00 96.38 178 LEU A C 1
ATOM 1391 O O . LEU A 1 178 ? 18.864 6.726 -1.379 1.00 96.38 178 LEU A O 1
ATOM 1395 N N . ASN A 1 179 ? 18.779 4.484 -1.196 1.00 96.06 179 ASN A N 1
ATOM 1396 C CA . ASN A 1 179 ? 20.137 4.305 -0.685 1.00 96.06 179 ASN A CA 1
ATOM 1397 C C . ASN A 1 179 ? 20.770 3.031 -1.257 1.00 96.06 179 ASN A C 1
ATOM 1399 O O . ASN A 1 179 ? 20.562 1.938 -0.730 1.00 96.06 179 ASN A O 1
ATOM 1403 N N . TYR A 1 180 ? 21.540 3.198 -2.331 1.00 94.44 180 TYR A N 1
ATOM 1404 C CA . TYR A 1 180 ? 22.444 2.179 -2.861 1.00 94.44 180 TYR A CA 1
ATOM 1405 C C . TYR A 1 180 ? 23.583 2.866 -3.633 1.00 94.44 180 TYR A C 1
ATOM 1407 O O . TYR A 1 180 ? 23.621 2.819 -4.858 1.00 94.44 180 TYR A O 1
ATOM 1415 N N . PRO A 1 181 ? 24.497 3.586 -2.962 1.00 91.06 181 PRO A N 1
ATOM 1416 C CA . PRO A 1 181 ? 25.499 4.416 -3.633 1.00 91.06 181 PRO A CA 1
ATOM 1417 C C . PRO A 1 181 ? 26.643 3.617 -4.284 1.00 91.06 181 PRO A C 1
ATOM 1419 O O . PRO A 1 181 ? 27.630 4.213 -4.704 1.00 91.06 181 PRO A O 1
ATOM 1422 N N . GLN A 1 182 ? 26.569 2.284 -4.305 1.00 89.50 182 GLN A N 1
ATOM 1423 C CA . GLN A 1 182 ? 27.590 1.403 -4.870 1.00 89.50 182 GLN A CA 1
ATOM 1424 C C . GLN A 1 182 ? 27.173 0.859 -6.241 1.00 89.50 182 GLN A C 1
ATOM 1426 O O . GLN A 1 182 ? 25.989 0.694 -6.532 1.00 89.50 182 GLN A O 1
ATOM 1431 N N . ASP A 1 183 ? 28.154 0.483 -7.059 1.00 86.88 183 ASP A N 1
ATOM 1432 C CA . ASP A 1 183 ? 27.899 -0.248 -8.299 1.00 86.88 183 ASP A CA 1
ATOM 1433 C C . ASP A 1 183 ? 27.119 -1.557 -8.040 1.00 86.88 183 ASP A C 1
ATOM 1435 O O . ASP A 1 183 ? 27.333 -2.219 -7.018 1.00 86.88 183 ASP A O 1
ATOM 1439 N N . PRO A 1 184 ? 26.230 -1.969 -8.963 1.00 88.06 184 PRO A N 1
ATOM 1440 C CA . PRO A 1 184 ? 25.924 -1.324 -10.247 1.00 88.06 184 PRO A CA 1
ATOM 1441 C C . PRO A 1 184 ? 24.803 -0.266 -10.175 1.00 88.06 184 PRO A C 1
ATOM 1443 O O . PRO A 1 184 ? 24.418 0.292 -11.205 1.00 88.06 184 PRO A O 1
ATOM 1446 N N . PHE A 1 185 ? 24.241 -0.008 -8.990 1.00 91.12 185 PHE A N 1
ATOM 1447 C CA . PHE A 1 185 ? 23.028 0.803 -8.827 1.00 91.12 185 PHE A CA 1
ATOM 1448 C C . PHE A 1 185 ? 23.279 2.226 -8.309 1.00 91.12 185 PHE A C 1
ATOM 1450 O O . PHE A 1 185 ? 22.329 2.999 -8.197 1.00 91.12 185 PHE A O 1
ATOM 1457 N N . GLY A 1 186 ? 24.539 2.601 -8.071 1.00 91.06 186 GLY A N 1
ATOM 1458 C CA . GLY A 1 186 ? 24.954 3.929 -7.609 1.00 91.06 186 GLY A CA 1
ATOM 1459 C C . GLY A 1 186 ? 24.380 5.070 -8.444 1.00 91.06 186 GLY A C 1
ATOM 1460 O O . GLY A 1 186 ? 23.836 6.026 -7.891 1.00 91.06 186 GLY A O 1
ATOM 1461 N N . ARG A 1 187 ? 24.337 4.898 -9.771 1.00 90.38 187 ARG A N 1
ATOM 1462 C CA . ARG A 1 187 ? 23.684 5.808 -10.731 1.00 90.38 187 ARG A CA 1
ATOM 1463 C C . ARG A 1 187 ? 22.193 6.090 -10.498 1.00 90.38 187 ARG A C 1
ATOM 1465 O O . ARG A 1 187 ? 21.669 7.015 -11.116 1.00 90.38 187 ARG A O 1
ATOM 1472 N N . PHE A 1 188 ? 21.511 5.295 -9.678 1.00 94.06 188 PHE A N 1
ATOM 1473 C CA . PHE A 1 188 ? 20.109 5.481 -9.290 1.00 94.06 188 PHE A CA 1
ATOM 1474 C C . PHE A 1 188 ? 19.947 5.933 -7.841 1.00 94.06 188 PHE A C 1
ATOM 1476 O O . PHE A 1 188 ? 18.838 6.285 -7.439 1.00 94.06 188 PHE A O 1
ATOM 1483 N N . SER A 1 189 ? 21.014 5.900 -7.041 1.00 94.88 189 SER A N 1
ATOM 1484 C CA . SER A 1 189 ? 20.940 6.197 -5.617 1.00 94.88 189 SER A CA 1
ATOM 1485 C C . SER A 1 189 ? 20.554 7.651 -5.389 1.00 94.88 189 SER A C 1
ATOM 1487 O O . SER A 1 189 ? 21.094 8.568 -6.004 1.00 94.88 189 SER A O 1
ATOM 1489 N N . TRP A 1 190 ? 19.622 7.898 -4.476 1.00 96.25 190 TRP A N 1
ATOM 1490 C CA . TRP A 1 190 ? 19.272 9.265 -4.083 1.00 96.25 190 TRP A CA 1
ATOM 1491 C C . TRP A 1 190 ? 20.204 9.779 -2.990 1.00 96.25 190 TRP A C 1
ATOM 1493 O O . TRP A 1 190 ? 20.451 10.985 -2.906 1.00 96.25 190 TRP A O 1
ATOM 1503 N N . GLN A 1 191 ? 20.740 8.870 -2.177 1.00 95.94 191 GLN A N 1
ATOM 1504 C CA . GLN A 1 191 ? 21.776 9.145 -1.196 1.00 95.94 191 GLN A CA 1
ATOM 1505 C C . GLN A 1 191 ? 23.169 8.951 -1.804 1.00 95.94 191 GLN A C 1
ATOM 1507 O O . GLN A 1 191 ? 23.434 7.974 -2.503 1.00 95.94 191 GLN A O 1
ATOM 1512 N N . LYS A 1 192 ? 24.070 9.885 -1.513 1.00 93.62 192 LYS A N 1
ATOM 1513 C CA . LYS A 1 192 ? 25.482 9.838 -1.895 1.00 93.62 192 LYS A CA 1
ATOM 1514 C C . LYS A 1 192 ? 26.286 8.988 -0.899 1.00 93.62 192 LYS A C 1
ATOM 1516 O O . LYS A 1 192 ? 25.850 8.846 0.246 1.00 93.62 192 LYS A O 1
ATOM 1521 N N . PRO A 1 193 ? 27.477 8.478 -1.268 1.00 92.00 193 PRO A N 1
ATOM 1522 C CA . PRO A 1 193 ? 28.311 7.669 -0.373 1.00 92.00 193 PRO A CA 1
ATOM 1523 C C . PRO A 1 193 ? 28.590 8.307 0.998 1.00 92.00 193 PRO A C 1
ATOM 1525 O O . PRO A 1 193 ? 28.678 7.608 2.003 1.00 92.00 193 PRO A O 1
ATOM 1528 N N . GLU A 1 194 ? 28.709 9.634 1.059 1.00 94.38 194 GLU A N 1
ATOM 1529 C CA . GLU A 1 194 ? 28.962 10.385 2.292 1.00 94.38 194 GLU A CA 1
ATOM 1530 C C . GLU A 1 194 ? 27.702 10.679 3.130 1.00 94.38 194 GLU A C 1
ATOM 1532 O O . GLU A 1 194 ? 27.785 11.350 4.158 1.00 94.38 194 GLU A O 1
ATOM 1537 N N . GLY A 1 195 ? 26.530 10.200 2.699 1.00 95.38 195 GLY A N 1
ATOM 1538 C CA . GLY A 1 195 ? 25.256 10.310 3.414 1.00 95.38 195 GLY A CA 1
ATOM 1539 C C . GLY A 1 195 ? 24.406 11.531 3.051 1.00 95.38 195 GLY A C 1
ATOM 1540 O O . GLY A 1 195 ? 23.237 11.586 3.437 1.00 95.38 195 GLY A O 1
ATOM 1541 N N . SER A 1 196 ? 24.951 12.488 2.289 1.00 96.44 196 SER A N 1
ATOM 1542 C CA . SER A 1 196 ? 24.169 13.600 1.729 1.00 96.44 196 SER A CA 1
ATOM 1543 C C . SER A 1 196 ? 23.228 13.113 0.617 1.00 96.44 196 SER A C 1
ATOM 1545 O O . SER A 1 196 ? 23.376 11.996 0.132 1.00 96.44 196 SER A O 1
ATOM 1547 N N . PHE A 1 197 ? 22.267 13.933 0.183 1.00 97.44 197 PHE A N 1
ATOM 1548 C CA . PHE A 1 197 ? 21.336 13.562 -0.890 1.00 97.44 197 PHE A CA 1
ATOM 1549 C C . PHE A 1 197 ? 21.604 14.319 -2.198 1.00 97.44 197 PHE A C 1
ATOM 1551 O O . PHE A 1 197 ? 22.158 15.427 -2.212 1.00 97.44 197 PHE A O 1
ATOM 1558 N N . TYR A 1 198 ? 21.224 13.704 -3.315 1.00 96.38 198 TYR A N 1
ATOM 1559 C CA . TYR A 1 198 ? 21.099 14.361 -4.614 1.00 96.38 198 TYR A CA 1
ATOM 1560 C C . TYR A 1 198 ? 19.797 15.188 -4.711 1.00 96.38 198 TYR A C 1
ATOM 1562 O O . TYR A 1 198 ? 18.854 14.928 -3.959 1.00 96.38 198 TYR A O 1
ATOM 1570 N N . PRO A 1 199 ? 19.706 16.177 -5.627 1.00 97.69 199 PRO A N 1
ATOM 1571 C CA . PRO A 1 199 ? 18.563 17.092 -5.724 1.00 97.69 199 PRO A CA 1
ATOM 1572 C C . PRO A 1 199 ? 17.191 16.419 -5.862 1.00 97.69 199 PRO A C 1
ATOM 1574 O O . PRO A 1 199 ? 16.216 16.940 -5.323 1.00 97.69 199 PRO A O 1
ATOM 1577 N N . GLN A 1 200 ? 17.100 15.255 -6.520 1.00 96.62 200 GLN A N 1
ATOM 1578 C CA . GLN A 1 200 ? 15.829 14.543 -6.689 1.00 96.62 200 GLN A CA 1
ATOM 1579 C C . GLN A 1 200 ? 15.176 14.141 -5.362 1.00 96.62 200 GLN A C 1
ATOM 1581 O O . GLN A 1 200 ? 13.950 14.124 -5.276 1.00 96.62 200 GLN A O 1
ATOM 1586 N N . PHE A 1 201 ? 15.969 13.903 -4.311 1.00 97.75 201 PHE A N 1
ATOM 1587 C CA . PHE A 1 201 ? 15.441 13.601 -2.983 1.00 97.75 201 PHE A CA 1
ATOM 1588 C C . PHE A 1 201 ? 14.622 14.771 -2.433 1.00 97.75 201 PHE A C 1
ATOM 1590 O O . PHE A 1 201 ? 13.458 14.596 -2.079 1.00 97.75 201 PHE A O 1
ATOM 1597 N N . GLU A 1 202 ? 15.204 15.973 -2.389 1.00 97.94 202 GLU A N 1
ATOM 1598 C CA . GLU A 1 202 ? 14.506 17.150 -1.862 1.00 97.94 202 GLU A CA 1
ATOM 1599 C C . GLU A 1 202 ? 13.373 17.590 -2.795 1.00 97.94 202 GLU A C 1
ATOM 1601 O O . GLU A 1 202 ? 12.315 17.987 -2.310 1.00 97.94 202 GLU A O 1
ATOM 1606 N N . ALA A 1 203 ? 13.542 17.466 -4.116 1.00 97.62 203 ALA A N 1
ATOM 1607 C CA . ALA A 1 203 ? 12.476 17.769 -5.071 1.00 97.62 203 ALA A CA 1
ATOM 1608 C C . ALA A 1 203 ? 11.230 16.912 -4.810 1.00 97.62 203 ALA A C 1
ATOM 1610 O O . ALA A 1 203 ? 10.146 17.458 -4.624 1.00 97.62 203 ALA A O 1
ATOM 1611 N N . VAL A 1 204 ? 11.389 15.586 -4.703 1.00 96.56 204 VAL A N 1
ATOM 1612 C CA . VAL A 1 204 ? 10.265 14.674 -4.447 1.00 96.56 204 VAL A CA 1
ATOM 1613 C C . VAL A 1 204 ? 9.734 14.825 -3.029 1.00 96.56 204 VAL A C 1
ATOM 1615 O O . VAL A 1 204 ? 8.520 14.822 -2.835 1.00 96.56 204 VAL A O 1
ATOM 1618 N N . LYS A 1 205 ? 10.602 14.966 -2.020 1.00 95.94 205 LYS A N 1
ATOM 1619 C CA . LYS A 1 205 ? 10.205 15.150 -0.615 1.00 95.94 205 LYS A CA 1
ATOM 1620 C C . LYS A 1 205 ? 9.284 16.356 -0.432 1.00 95.94 205 LYS A C 1
ATOM 1622 O O . LYS A 1 205 ? 8.289 16.209 0.271 1.00 95.94 205 LYS A O 1
ATOM 1627 N N . ASN A 1 206 ? 9.580 17.471 -1.101 1.00 96.44 206 ASN A N 1
ATOM 1628 C CA . ASN A 1 206 ? 8.858 18.739 -0.965 1.00 96.44 206 ASN A CA 1
ATOM 1629 C C . ASN A 1 206 ? 7.594 18.855 -1.838 1.00 96.44 206 ASN A C 1
ATOM 1631 O O . ASN A 1 206 ? 6.935 19.892 -1.796 1.00 96.44 206 ASN A O 1
ATOM 1635 N N . LEU A 1 207 ? 7.241 17.827 -2.621 1.00 95.62 207 LEU A N 1
ATOM 1636 C CA . LEU A 1 207 ? 5.950 17.787 -3.314 1.00 95.62 207 LEU A CA 1
ATOM 1637 C C . LEU A 1 207 ? 4.795 17.731 -2.307 1.00 95.62 207 LEU A C 1
ATOM 1639 O O . LEU A 1 207 ? 4.891 17.039 -1.292 1.00 95.62 207 LEU A O 1
ATOM 1643 N N . ASP A 1 208 ? 3.689 18.401 -2.627 1.00 91.94 208 ASP A N 1
ATOM 1644 C CA . ASP A 1 208 ? 2.441 18.237 -1.885 1.00 91.94 208 ASP A CA 1
ATOM 1645 C C . ASP A 1 208 ? 1.878 16.836 -2.147 1.00 91.94 208 ASP A C 1
ATOM 1647 O O . ASP A 1 208 ? 1.690 16.435 -3.300 1.00 91.94 208 ASP A O 1
ATOM 1651 N N . LYS A 1 209 ? 1.701 16.056 -1.081 1.00 86.25 209 LYS A N 1
ATOM 1652 C CA . LYS A 1 209 ? 1.330 14.641 -1.151 1.00 86.25 209 LYS A CA 1
ATOM 1653 C C . LYS A 1 209 ? 0.403 14.306 0.013 1.00 86.25 209 LYS A C 1
ATOM 1655 O O . LYS A 1 209 ? 0.670 14.751 1.133 1.00 86.25 209 LYS A O 1
ATOM 1660 N N . PRO A 1 210 ? -0.640 13.484 -0.205 1.00 82.69 210 PRO A N 1
ATOM 1661 C CA . PRO A 1 210 ? -1.387 12.919 0.907 1.00 82.69 210 PRO A CA 1
ATOM 1662 C C . PRO A 1 210 ? -0.441 12.106 1.800 1.00 82.69 210 PRO A C 1
ATOM 1664 O O . PRO A 1 210 ? 0.507 11.482 1.314 1.00 82.69 210 PRO A O 1
ATOM 1667 N N . ALA A 1 211 ? -0.688 12.121 3.110 1.00 83.38 211 ALA A N 1
ATOM 1668 C CA . ALA A 1 211 ? 0.061 11.284 4.037 1.00 83.38 211 ALA A CA 1
ATOM 1669 C C . ALA A 1 211 ? -0.128 9.809 3.652 1.00 83.38 211 ALA A C 1
ATOM 1671 O O . ALA A 1 211 ? -1.253 9.348 3.475 1.00 83.38 211 ALA A O 1
ATOM 1672 N N . GLY A 1 212 ? 0.975 9.072 3.523 1.00 76.56 212 GLY A N 1
ATOM 1673 C CA . GLY A 1 212 ? 0.972 7.642 3.203 1.00 76.56 212 GLY A CA 1
ATOM 1674 C C . GLY A 1 212 ? 0.623 6.753 4.398 1.00 76.56 212 GLY A C 1
ATOM 1675 O O . GLY A 1 212 ? 1.139 5.640 4.493 1.00 76.56 212 GLY A O 1
ATOM 1676 N N . ASP A 1 213 ? -0.183 7.255 5.336 1.00 79.06 213 ASP A N 1
ATOM 1677 C CA . ASP A 1 213 ? -0.563 6.512 6.530 1.00 79.06 213 ASP A CA 1
ATOM 1678 C C . ASP A 1 213 ? -1.512 5.376 6.135 1.00 79.06 213 ASP A C 1
ATO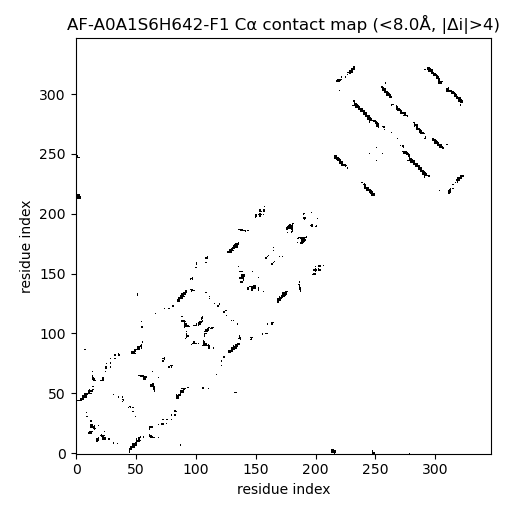M 1680 O O . ASP A 1 213 ? -2.546 5.617 5.505 1.00 79.06 213 ASP A O 1
ATOM 1684 N N . PRO A 1 214 ? -1.192 4.119 6.478 1.00 78.44 214 PRO A N 1
ATOM 1685 C CA . PRO A 1 214 ? -2.050 3.010 6.115 1.00 78.44 214 PRO A CA 1
ATOM 1686 C C . PRO A 1 214 ? -3.362 3.082 6.897 1.00 78.44 214 PRO A C 1
ATOM 1688 O O . PRO A 1 214 ? -3.368 3.267 8.117 1.00 78.44 214 PRO A O 1
ATOM 1691 N N . GLU A 1 215 ? -4.480 2.854 6.209 1.00 80.56 215 GLU A N 1
ATOM 1692 C CA . GLU A 1 215 ? -5.768 2.697 6.880 1.00 80.56 215 GLU A CA 1
ATOM 1693 C C . GLU A 1 215 ? -5.710 1.516 7.856 1.00 80.56 215 GLU A C 1
ATOM 1695 O O . GLU A 1 215 ? -5.263 0.414 7.519 1.00 80.56 215 GLU A O 1
ATOM 1700 N N . GLN A 1 216 ? -6.187 1.742 9.077 1.00 84.06 216 GLN A N 1
ATOM 1701 C CA . GLN A 1 216 ? -6.307 0.715 10.103 1.00 84.06 216 GLN A CA 1
ATOM 1702 C C . GLN A 1 216 ? -7.770 0.546 10.483 1.00 84.06 216 GLN A C 1
ATOM 1704 O O . GLN A 1 216 ? -8.496 1.518 10.693 1.00 84.06 216 GLN A O 1
ATOM 1709 N N . ILE A 1 217 ? -8.202 -0.704 10.610 1.00 86.44 217 ILE A N 1
ATOM 1710 C CA . ILE A 1 217 ? -9.512 -1.008 11.177 1.00 86.44 217 ILE A CA 1
ATOM 1711 C C . ILE A 1 217 ? -9.413 -0.855 12.696 1.00 86.44 217 ILE A C 1
ATOM 1713 O O . ILE A 1 217 ? -8.625 -1.540 13.350 1.00 86.44 217 ILE A O 1
ATOM 1717 N N . HIS A 1 218 ? -10.230 0.025 13.268 1.00 89.38 218 HIS A N 1
ATOM 1718 C CA . HIS A 1 218 ? -10.362 0.195 14.713 1.00 89.38 218 HIS A CA 1
ATOM 1719 C C . HIS A 1 218 ? -11.697 -0.392 15.173 1.00 89.38 218 HIS A C 1
ATOM 1721 O O . HIS A 1 218 ? -12.759 0.155 14.878 1.00 89.38 218 HIS A O 1
ATOM 1727 N N . TYR A 1 219 ? -11.658 -1.500 15.912 1.00 91.88 219 TYR A N 1
ATOM 1728 C CA . TYR A 1 219 ? -12.860 -2.091 16.491 1.00 91.88 219 TYR A CA 1
ATOM 1729 C C . TYR A 1 219 ? -12.555 -2.726 17.840 1.00 91.88 219 TYR A C 1
ATOM 1731 O O . TYR A 1 219 ? -11.631 -3.525 17.976 1.00 91.88 219 TYR A O 1
ATOM 1739 N N . GLY A 1 220 ? -13.344 -2.375 18.846 1.00 93.50 220 GLY A N 1
ATOM 1740 C CA . GLY A 1 220 ? -13.300 -3.026 20.142 1.00 93.50 220 GLY A CA 1
ATOM 1741 C C . GLY A 1 220 ? -14.694 -3.421 20.580 1.00 93.50 220 GLY A C 1
ATOM 1742 O O . GLY A 1 220 ? -15.661 -2.713 20.305 1.00 93.50 220 GLY A O 1
ATOM 1743 N N . GLN A 1 221 ? -14.779 -4.563 21.243 1.00 95.00 221 GLN A N 1
ATOM 1744 C CA . GLN A 1 221 ? -16.030 -5.149 21.696 1.00 95.00 221 GLN A CA 1
ATOM 1745 C C . GLN A 1 221 ? -15.986 -5.352 23.203 1.00 95.00 221 GLN A C 1
ATOM 1747 O O . GLN A 1 221 ? -14.989 -5.839 23.734 1.00 95.00 221 GLN A O 1
ATOM 1752 N N . PHE A 1 222 ? -17.075 -5.019 23.889 1.00 92.75 222 PHE A N 1
ATOM 1753 C CA . PHE A 1 222 ? -17.248 -5.399 25.287 1.00 92.75 222 PHE A CA 1
ATOM 1754 C C . PHE A 1 222 ? -17.669 -6.865 25.362 1.00 92.75 222 PHE A C 1
ATOM 1756 O O . PHE A 1 222 ? -18.696 -7.250 24.808 1.00 92.75 222 PHE A O 1
ATOM 1763 N N . ALA A 1 223 ? -16.885 -7.673 26.066 1.00 86.62 223 ALA A N 1
ATOM 1764 C CA . ALA A 1 223 ? -17.223 -9.048 26.391 1.00 86.62 223 ALA A CA 1
ATOM 1765 C C . ALA A 1 223 ? -17.758 -9.097 27.829 1.00 86.62 223 ALA A C 1
ATOM 1767 O O . ALA A 1 223 ? -17.108 -8.619 28.762 1.00 86.62 223 ALA A O 1
ATOM 1768 N N . ASP A 1 224 ? -18.955 -9.658 27.996 1.00 76.81 224 ASP A N 1
ATOM 1769 C CA . ASP A 1 224 ? -19.584 -9.906 29.300 1.00 76.81 224 ASP A CA 1
ATOM 1770 C C . ASP A 1 224 ? -19.756 -8.654 30.186 1.00 76.81 224 ASP A C 1
ATOM 1772 O O . ASP A 1 224 ? -19.710 -8.730 31.416 1.00 76.81 224 ASP A O 1
ATOM 1776 N N . ALA A 1 225 ? -19.954 -7.477 29.583 1.00 81.62 225 ALA A N 1
ATOM 1777 C CA . ALA A 1 225 ? -20.182 -6.254 30.344 1.00 81.62 225 ALA A CA 1
ATOM 1778 C C . ALA A 1 225 ? -21.603 -6.215 30.917 1.00 81.62 225 ALA A C 1
ATOM 1780 O O . ALA A 1 225 ? -22.573 -6.007 30.192 1.00 81.62 225 ALA A O 1
ATOM 1781 N N . VAL A 1 226 ? -21.722 -6.395 32.234 1.00 85.12 226 VAL A N 1
ATOM 1782 C CA . VAL A 1 226 ? -22.990 -6.295 32.967 1.00 85.12 226 VAL A CA 1
ATOM 1783 C C . VAL A 1 226 ? -22.788 -5.420 34.198 1.00 85.12 226 VAL A C 1
ATOM 1785 O O . VAL A 1 226 ? -21.828 -5.596 34.949 1.00 85.12 226 VAL A O 1
ATOM 1788 N N . LEU A 1 227 ? -23.705 -4.477 34.404 1.00 89.31 227 LEU A N 1
ATOM 1789 C CA . LEU A 1 227 ? -23.807 -3.681 35.623 1.00 89.31 227 LEU A CA 1
ATOM 1790 C C . LEU A 1 227 ? -25.099 -4.049 36.361 1.00 89.31 227 LEU A C 1
ATOM 1792 O O . LEU A 1 227 ? -26.087 -4.347 35.694 1.00 89.31 227 LEU A O 1
ATOM 1796 N N . PRO A 1 228 ? -25.117 -4.050 37.706 1.00 92.81 228 PRO A N 1
ATOM 1797 C CA . PRO A 1 228 ? -26.347 -4.272 38.455 1.00 92.81 228 PRO A CA 1
ATOM 1798 C C . PRO A 1 228 ? -27.385 -3.188 38.157 1.00 92.81 228 PRO A C 1
ATOM 1800 O O . PRO A 1 228 ? -27.064 -2.002 38.196 1.00 92.81 228 PRO A O 1
ATOM 1803 N N . ASP A 1 229 ? -28.645 -3.591 37.993 1.00 94.25 229 ASP A N 1
ATOM 1804 C CA . ASP A 1 229 ? -29.766 -2.660 37.786 1.00 94.25 229 ASP A CA 1
ATOM 1805 C C . ASP A 1 229 ? -30.058 -1.796 39.024 1.00 94.25 229 ASP A C 1
ATOM 1807 O O . ASP A 1 229 ? -30.812 -0.828 38.949 1.00 94.25 229 ASP A O 1
ATOM 1811 N N . LYS A 1 230 ? -29.499 -2.155 40.190 1.00 95.62 230 LYS A N 1
ATOM 1812 C CA . LYS A 1 230 ? -29.661 -1.421 41.448 1.00 95.62 230 LYS A CA 1
ATOM 1813 C C . LYS A 1 230 ? -28.341 -1.257 42.182 1.00 95.62 230 LYS A C 1
ATOM 1815 O O . LYS A 1 230 ? -27.666 -2.246 42.469 1.00 95.62 230 LYS A O 1
ATOM 1820 N N . LEU A 1 231 ? -28.039 -0.022 42.563 1.00 95.56 231 LEU A N 1
ATOM 1821 C CA . LEU A 1 231 ? -26.911 0.352 43.417 1.00 95.56 231 LEU A CA 1
ATOM 1822 C C . LEU A 1 231 ? -27.424 1.092 44.657 1.00 95.56 231 LEU A C 1
ATOM 1824 O O . LEU A 1 231 ? -28.546 1.583 44.667 1.00 95.56 231 LEU A O 1
ATOM 1828 N N . VAL A 1 232 ? -26.632 1.166 45.720 1.00 96.06 232 VAL A N 1
ATOM 1829 C CA . VAL A 1 232 ? -27.002 1.838 46.975 1.00 96.06 232 VAL A CA 1
ATOM 1830 C C . VAL A 1 232 ? -26.330 3.204 47.043 1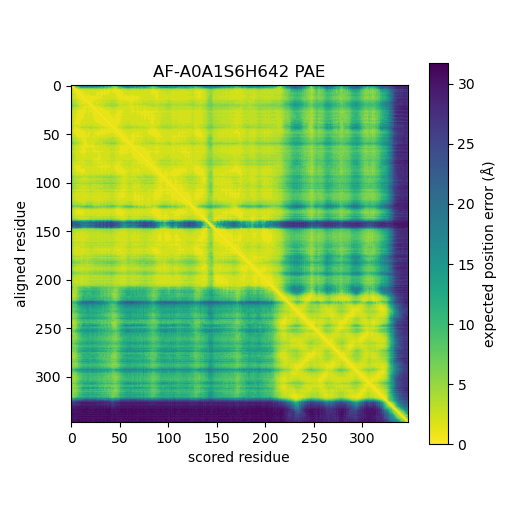.00 96.06 232 VAL A C 1
ATOM 1832 O O . VAL A 1 232 ? -25.186 3.320 46.623 1.00 96.06 232 VAL A O 1
ATOM 1835 N N . VAL A 1 233 ? -27.025 4.208 47.586 1.00 95.94 233 VAL A N 1
ATOM 1836 C CA . VAL A 1 233 ? -26.500 5.571 47.807 1.00 95.94 233 VAL A CA 1
ATOM 1837 C C . VAL A 1 233 ? -25.182 5.609 48.598 1.00 95.94 233 VAL A C 1
ATOM 1839 O O . VAL A 1 233 ? -24.940 4.774 49.479 1.00 95.94 233 VAL A O 1
ATOM 1842 N N . ASP A 1 234 ? -24.370 6.641 48.336 1.00 94.25 234 ASP A N 1
ATOM 1843 C CA . ASP A 1 234 ? -23.106 6.936 49.032 1.00 94.25 234 ASP A CA 1
ATOM 1844 C C . ASP A 1 234 ? -22.136 5.746 49.110 1.00 94.25 234 ASP A C 1
ATOM 1846 O O . ASP A 1 234 ? -21.660 5.368 50.189 1.00 94.25 234 ASP A O 1
ATOM 1850 N N . TYR A 1 235 ? -21.855 5.129 47.962 1.00 95.00 235 TYR A N 1
ATOM 1851 C CA . TYR A 1 235 ? -20.949 3.994 47.854 1.00 95.00 235 TYR A CA 1
ATOM 1852 C C . TYR A 1 235 ? -20.065 4.088 46.607 1.00 95.00 235 TYR A C 1
ATOM 1854 O O . TYR A 1 235 ? -20.414 4.728 45.616 1.00 95.00 235 TYR A O 1
ATOM 1862 N N . HIS A 1 236 ? -18.903 3.433 46.661 1.00 95.50 236 HIS A N 1
ATOM 1863 C CA . HIS A 1 236 ? -17.978 3.314 45.535 1.00 95.50 236 HIS A CA 1
ATOM 1864 C C . HIS A 1 236 ? -17.967 1.869 45.048 1.00 95.50 236 HIS A C 1
ATOM 1866 O O . HIS A 1 236 ? -17.460 0.975 45.728 1.00 95.50 236 HIS A O 1
ATOM 1872 N N . TYR A 1 237 ? -18.524 1.638 43.866 1.00 95.88 237 TYR A N 1
ATOM 1873 C CA . TYR A 1 237 ? -18.531 0.331 43.225 1.00 95.88 237 TYR A CA 1
ATOM 1874 C C . TYR A 1 237 ? -17.364 0.216 42.255 1.00 95.88 237 TYR A C 1
ATOM 1876 O O . TYR A 1 237 ? -17.142 1.120 41.456 1.00 95.88 237 TYR A O 1
ATOM 1884 N N . ALA A 1 238 ? -16.646 -0.905 42.299 1.00 94.94 238 ALA A N 1
ATOM 1885 C CA . ALA A 1 238 ? -15.627 -1.246 41.317 1.00 94.94 238 ALA A CA 1
ATOM 1886 C C . ALA A 1 238 ? -16.126 -2.408 40.453 1.00 94.94 238 ALA A C 1
ATOM 1888 O O . ALA A 1 238 ? -16.385 -3.503 40.951 1.00 94.94 238 ALA A O 1
ATOM 1889 N N . PHE A 1 239 ? -16.240 -2.162 39.156 1.00 93.31 239 PHE A N 1
ATOM 1890 C CA . PHE A 1 239 ? -16.609 -3.141 38.148 1.00 93.31 239 PHE A CA 1
ATOM 1891 C C . PHE A 1 239 ? -15.418 -3.440 37.261 1.00 93.31 239 PHE A C 1
ATOM 1893 O O . PHE A 1 239 ? -14.521 -2.611 37.085 1.00 93.31 239 PHE A O 1
ATOM 1900 N N . SER A 1 240 ? -15.426 -4.630 36.674 1.00 91.44 240 SER A N 1
ATOM 1901 C CA . SER A 1 240 ? -14.432 -4.982 35.688 1.00 91.44 240 SER A CA 1
ATOM 1902 C C . SER A 1 240 ? -15.057 -5.641 34.479 1.00 91.44 240 SER A C 1
ATOM 1904 O O . SER A 1 240 ? -15.849 -6.570 34.611 1.00 91.44 240 SER A O 1
ATOM 1906 N N . PHE A 1 241 ? -14.664 -5.149 33.313 1.00 90.69 241 PHE A N 1
ATOM 1907 C CA . PHE A 1 241 ? -15.141 -5.607 32.024 1.00 90.69 241 PHE A CA 1
ATOM 1908 C C . PHE A 1 241 ? -13.996 -6.224 31.248 1.00 90.69 241 PHE A C 1
ATOM 1910 O O . PHE A 1 241 ? -12.848 -5.778 31.346 1.00 90.69 241 PHE A O 1
ATOM 1917 N N . LYS A 1 242 ? -14.326 -7.223 30.438 1.00 93.19 242 LYS A N 1
ATOM 1918 C CA . LYS A 1 242 ? -13.437 -7.654 29.375 1.00 93.19 242 LYS A CA 1
ATOM 1919 C C . LYS A 1 242 ? -13.748 -6.848 28.128 1.00 93.19 242 LYS A C 1
ATOM 1921 O O . LYS A 1 242 ? -14.906 -6.628 27.785 1.00 93.19 242 LYS A O 1
ATOM 1926 N N . ILE A 1 243 ? -12.704 -6.411 27.451 1.00 93.50 243 ILE A N 1
ATOM 1927 C CA . ILE A 1 243 ? -12.794 -5.807 26.131 1.00 93.50 243 ILE A CA 1
ATOM 1928 C C . ILE A 1 243 ? -11.910 -6.604 25.186 1.00 93.50 243 ILE A C 1
ATOM 1930 O O . ILE A 1 243 ? -10.810 -7.007 25.557 1.00 93.50 243 ILE A O 1
ATOM 1934 N N . LYS A 1 244 ? -12.389 -6.850 23.974 1.00 95.38 244 LYS A N 1
ATOM 1935 C CA . LYS A 1 244 ? -11.649 -7.565 22.941 1.00 95.38 244 LYS A CA 1
ATOM 1936 C C . LYS A 1 244 ? -11.264 -6.606 21.832 1.00 95.38 244 LYS A C 1
ATOM 1938 O O . LYS A 1 244 ? -12.122 -5.887 21.317 1.00 95.38 244 LYS A O 1
ATOM 1943 N N . ASN A 1 245 ? -9.991 -6.611 21.460 1.00 94.44 245 ASN A N 1
ATOM 1944 C CA . ASN A 1 245 ? -9.506 -5.873 20.306 1.00 94.44 245 ASN A CA 1
ATOM 1945 C C . ASN A 1 245 ? -9.771 -6.698 19.047 1.00 94.44 245 ASN A C 1
ATOM 1947 O O . ASN A 1 245 ? -9.152 -7.734 18.845 1.00 94.44 245 ASN A O 1
ATOM 1951 N N . LEU A 1 246 ? -10.713 -6.268 18.214 1.00 92.19 246 LEU A N 1
ATOM 1952 C CA . LEU A 1 246 ? -10.960 -6.868 16.895 1.00 92.19 246 LEU A CA 1
ATOM 1953 C C . LEU A 1 246 ? -10.470 -5.954 15.765 1.00 92.19 246 LEU A C 1
ATOM 1955 O O . LEU A 1 246 ? -10.698 -6.234 14.592 1.00 92.19 246 LEU A O 1
ATOM 1959 N N . GLY A 1 247 ? -9.826 -4.844 16.123 1.00 89.69 247 GLY A N 1
ATOM 1960 C CA . GLY A 1 247 ? -9.129 -3.974 15.203 1.00 89.69 247 GLY A CA 1
ATOM 1961 C C . GLY A 1 247 ? -7.709 -4.458 14.945 1.00 89.69 247 GLY A C 1
ATOM 1962 O O . GLY A 1 247 ? -7.262 -5.509 15.404 1.00 89.69 247 GLY A O 1
ATOM 1963 N N . GLN A 1 248 ? -6.983 -3.649 14.191 1.00 88.62 248 GLN A N 1
ATOM 1964 C CA . GLN A 1 248 ? -5.653 -3.983 13.709 1.00 88.62 248 GLN A CA 1
ATOM 1965 C C . GLN A 1 248 ? -4.536 -3.244 14.458 1.00 88.62 248 GLN A C 1
ATOM 1967 O O . GLN A 1 248 ? -3.368 -3.626 14.347 1.00 88.62 248 GLN A O 1
ATOM 1972 N N . SER A 1 249 ? -4.865 -2.206 15.222 1.00 87.75 249 SER A N 1
ATOM 1973 C CA . SER A 1 249 ? -3.902 -1.446 16.021 1.00 87.75 249 SER A CA 1
ATOM 1974 C C . SER A 1 249 ? -3.679 -2.093 17.382 1.00 87.75 249 SER A C 1
ATOM 1976 O O . SER A 1 249 ? -4.609 -2.639 17.971 1.00 87.75 249 SER A O 1
ATOM 1978 N N . ILE A 1 250 ? -2.459 -1.982 17.904 1.00 91.00 250 ILE A N 1
ATOM 1979 C CA . ILE A 1 250 ? -2.178 -2.297 19.305 1.00 91.00 250 ILE A CA 1
ATOM 1980 C C . ILE A 1 250 ? -2.712 -1.131 20.137 1.00 91.00 250 ILE A C 1
ATOM 1982 O O . ILE A 1 250 ? -2.397 0.023 19.844 1.00 91.00 250 ILE A O 1
ATOM 1986 N N . TRP A 1 251 ? -3.557 -1.419 21.125 1.00 92.62 251 TRP A N 1
ATOM 1987 C CA . TRP A 1 251 ? -4.008 -0.395 22.066 1.00 92.62 251 TRP A CA 1
ATOM 1988 C C . TRP A 1 251 ? -2.923 -0.124 23.094 1.00 92.62 251 TRP A C 1
ATOM 1990 O O . TRP A 1 251 ? -2.243 -1.050 23.524 1.00 92.62 251 TRP A O 1
ATOM 2000 N N . ASP A 1 252 ? -2.808 1.125 23.517 1.00 90.31 252 ASP A N 1
ATOM 2001 C CA . ASP A 1 252 ? -1.926 1.580 24.584 1.00 90.31 252 ASP A CA 1
ATOM 2002 C C . ASP A 1 252 ? -2.583 2.755 25.326 1.00 90.31 252 ASP A C 1
ATOM 2004 O O . ASP A 1 252 ? -3.557 3.346 24.859 1.00 90.31 252 ASP A O 1
ATOM 2008 N N . LYS A 1 253 ? -2.051 3.098 26.499 1.00 89.00 253 LYS A N 1
ATOM 2009 C CA . LYS A 1 253 ? -2.588 4.172 27.350 1.00 89.00 253 LYS A CA 1
ATOM 2010 C C . LYS A 1 253 ? -2.348 5.590 26.815 1.00 89.00 253 LYS A C 1
ATOM 2012 O O . LYS A 1 253 ? -2.873 6.534 27.397 1.00 89.00 253 LYS A O 1
ATOM 2017 N N . GLU A 1 254 ? -1.472 5.751 25.828 1.00 88.06 254 GLU A N 1
ATOM 2018 C CA . GLU A 1 254 ? -1.055 7.057 25.308 1.00 88.06 254 GLU A CA 1
ATOM 2019 C C . GLU A 1 254 ? -2.046 7.536 24.252 1.00 88.06 254 GLU A C 1
ATOM 2021 O O . GLU A 1 254 ? -2.454 8.695 24.271 1.00 88.06 254 GLU A O 1
ATOM 2026 N N . ASN A 1 255 ? -2.495 6.614 23.401 1.00 88.75 255 ASN A N 1
ATOM 2027 C CA . ASN A 1 255 ? -3.333 6.905 22.245 1.00 88.75 255 ASN A CA 1
ATOM 2028 C C . ASN A 1 255 ? -4.781 6.422 22.422 1.00 88.75 255 ASN A C 1
ATOM 2030 O O . ASN A 1 255 ? -5.678 6.914 21.736 1.00 88.75 255 ASN A O 1
ATOM 2034 N N . TYR A 1 256 ? -5.035 5.473 23.334 1.00 93.25 256 TYR A N 1
ATOM 2035 C CA . TYR A 1 256 ? -6.353 4.863 23.526 1.00 93.25 256 TYR A CA 1
ATOM 2036 C C . TYR A 1 256 ? -6.885 5.062 24.942 1.00 93.25 256 TYR A C 1
ATOM 2038 O O . TYR A 1 256 ? -6.187 4.923 25.947 1.00 93.25 256 TYR A O 1
ATOM 2046 N N . SER A 1 257 ? -8.178 5.357 25.029 1.00 93.00 257 SER A N 1
ATOM 2047 C CA . SER A 1 257 ? -8.881 5.525 26.301 1.00 93.00 257 SER A CA 1
ATOM 2048 C C . SER A 1 257 ? -10.347 5.120 26.171 1.00 93.00 257 SER A C 1
ATOM 2050 O O . SER A 1 257 ? -10.831 4.789 25.087 1.00 93.00 257 SER A O 1
ATOM 2052 N N . LEU A 1 258 ? -11.058 5.123 27.295 1.00 93.38 258 LEU A N 1
ATOM 2053 C CA . LEU A 1 258 ? -12.495 4.924 27.315 1.00 93.38 258 LEU A CA 1
ATOM 2054 C C . LEU A 1 258 ? -13.204 6.266 27.465 1.00 93.38 258 LEU A C 1
ATOM 2056 O O . LEU A 1 258 ? -13.027 6.964 28.462 1.00 93.38 258 LEU A O 1
ATOM 2060 N N . ASN A 1 259 ? -14.040 6.590 26.491 1.00 94.44 259 ASN A N 1
ATOM 2061 C CA . ASN A 1 259 ? -14.998 7.670 26.592 1.00 94.44 259 ASN A CA 1
ATOM 2062 C C . ASN A 1 259 ? -16.228 7.209 27.384 1.00 94.44 259 ASN A C 1
ATOM 2064 O O . ASN A 1 259 ? -16.695 6.077 27.219 1.00 94.44 259 ASN A O 1
ATOM 2068 N N . PHE A 1 260 ? -16.787 8.094 28.208 1.00 94.69 260 PHE A N 1
ATOM 2069 C CA . PHE A 1 260 ? -18.018 7.817 28.938 1.00 94.69 260 PHE A CA 1
ATOM 2070 C C . PHE A 1 260 ? -18.969 9.013 28.950 1.00 94.69 260 PHE A C 1
ATOM 2072 O O . PHE A 1 260 ? -18.550 10.167 28.901 1.00 94.69 260 PHE A O 1
ATOM 2079 N N . ALA A 1 261 ? -20.265 8.729 29.057 1.00 96.25 261 ALA A N 1
ATOM 2080 C CA . ALA A 1 261 ? -21.301 9.735 29.278 1.00 96.25 261 ALA A CA 1
ATOM 2081 C C . ALA A 1 261 ? -22.315 9.227 30.307 1.00 96.25 261 ALA A C 1
ATOM 2083 O O . ALA A 1 261 ? -22.709 8.061 30.259 1.00 96.25 261 ALA A O 1
ATOM 2084 N N . THR A 1 262 ? -22.722 10.097 31.232 1.00 96.88 262 THR A N 1
ATOM 2085 C CA . THR A 1 262 ? -23.599 9.767 32.363 1.00 96.88 262 THR A CA 1
ATOM 2086 C C . THR A 1 262 ? -24.355 11.004 32.853 1.00 96.88 262 THR A C 1
ATOM 2088 O O . THR A 1 262 ? -23.899 12.129 32.643 1.00 96.88 262 THR A O 1
ATOM 2091 N N . ASN A 1 263 ? -25.489 10.798 33.525 1.00 96.75 263 ASN A N 1
ATOM 2092 C CA . ASN A 1 263 ? -26.202 11.815 34.305 1.00 96.75 263 ASN A CA 1
ATOM 2093 C C . ASN A 1 263 ? -25.828 11.820 35.807 1.00 96.75 263 ASN A C 1
ATOM 2095 O O . ASN A 1 263 ? -26.471 12.518 36.591 1.00 96.75 263 ASN A O 1
ATOM 2099 N N . LEU A 1 264 ? -24.823 11.041 36.222 1.00 96.25 264 LEU A N 1
ATOM 2100 C CA . LEU A 1 264 ? -24.247 11.117 37.567 1.00 96.25 264 LEU A CA 1
ATOM 2101 C C . LEU A 1 264 ? -23.534 12.464 37.808 1.00 96.25 264 LEU A C 1
ATOM 2103 O O . LEU A 1 264 ? -23.128 13.129 36.849 1.00 96.25 264 LEU A O 1
ATOM 2107 N N . PRO A 1 265 ? -23.323 12.859 39.079 1.00 96.00 265 PRO A N 1
ATOM 2108 C CA . PRO A 1 265 ? -22.490 14.009 39.414 1.00 96.00 265 PRO A CA 1
ATOM 2109 C C . PRO A 1 265 ? -21.089 13.949 38.784 1.00 96.00 265 PRO A C 1
ATOM 2111 O O . PRO A 1 265 ? -20.512 12.883 38.558 1.00 96.00 265 PRO A O 1
ATOM 2114 N N . ALA A 1 266 ? -20.509 15.120 38.518 1.00 94.69 266 ALA A N 1
ATOM 2115 C CA . ALA A 1 266 ? -19.151 15.208 37.993 1.00 94.69 266 ALA A CA 1
ATOM 2116 C C . ALA A 1 266 ? -18.149 14.539 38.954 1.00 94.69 266 ALA A C 1
ATOM 2118 O O . ALA A 1 266 ? -18.191 14.762 40.161 1.00 94.69 266 ALA A O 1
ATOM 2119 N N . GLY A 1 267 ? -17.241 13.724 38.412 1.00 93.81 267 GLY A N 1
ATOM 2120 C CA . GLY A 1 267 ? -16.270 12.956 39.201 1.00 93.81 267 GLY A CA 1
ATOM 2121 C C . GLY A 1 267 ? -16.785 11.613 39.732 1.00 93.81 267 GLY A C 1
ATOM 2122 O O . GLY A 1 267 ? -16.001 10.865 40.308 1.00 93.81 267 GLY A O 1
ATOM 2123 N N . SER A 1 268 ? -18.054 11.257 39.493 1.00 96.19 268 SER A N 1
ATOM 2124 C CA . SER A 1 268 ? -18.604 9.957 39.904 1.00 96.19 268 SER A CA 1
ATOM 2125 C C . SER A 1 268 ? -18.065 8.763 39.116 1.00 96.19 268 SER A C 1
ATOM 2127 O O . SER A 1 268 ? -18.226 7.628 39.556 1.00 96.19 268 SER A O 1
ATOM 2129 N N . ILE A 1 269 ? -17.459 8.991 37.951 1.00 96.56 269 ILE A N 1
ATOM 2130 C CA . ILE A 1 269 ? -16.928 7.934 37.091 1.00 96.56 269 ILE A CA 1
ATOM 2131 C C . ILE A 1 269 ? -15.414 8.057 37.007 1.00 96.56 269 ILE A C 1
ATOM 2133 O O . ILE A 1 269 ? -14.881 9.121 36.692 1.00 96.56 269 ILE A O 1
ATOM 2137 N N . SER A 1 270 ? -14.730 6.942 37.242 1.00 94.69 270 SER A N 1
ATOM 2138 C CA . SER A 1 270 ? -13.301 6.801 36.985 1.00 94.69 270 SER A CA 1
ATOM 2139 C C . SER A 1 270 ? -13.047 5.501 36.239 1.00 94.69 270 SER A C 1
ATOM 2141 O O . SER A 1 270 ? -13.613 4.461 36.572 1.00 94.69 270 SER A O 1
ATOM 2143 N N . VAL A 1 271 ? -12.204 5.557 35.214 1.00 92.56 271 VAL A N 1
ATOM 2144 C CA . VAL A 1 271 ? -11.872 4.406 34.376 1.00 92.56 271 VAL A CA 1
ATOM 2145 C C . VAL A 1 271 ? -10.364 4.203 34.402 1.00 92.56 271 VAL A C 1
ATOM 2147 O O . VAL A 1 271 ? -9.601 5.165 34.322 1.00 92.56 271 VAL A O 1
ATOM 2150 N N . SER A 1 272 ? -9.919 2.952 34.504 1.00 90.75 272 SER A N 1
ATOM 2151 C CA . SER A 1 272 ? -8.501 2.630 34.362 1.00 90.75 272 SER A CA 1
ATOM 2152 C C . SER A 1 272 ? -7.993 2.933 32.944 1.00 90.75 272 SER A C 1
ATOM 2154 O O . SER A 1 272 ? -8.733 2.705 31.984 1.00 90.75 272 SER A O 1
ATOM 2156 N N . PRO A 1 273 ? -6.717 3.329 32.776 1.00 91.75 273 PRO A N 1
ATOM 2157 C CA . PRO A 1 273 ? -6.080 3.359 31.461 1.00 91.75 273 PRO A CA 1
ATOM 2158 C C . PRO A 1 273 ? -6.197 2.006 30.752 1.00 91.75 273 PRO A C 1
ATOM 2160 O O . PRO A 1 273 ? -6.186 0.960 31.412 1.00 91.75 273 PRO A O 1
ATOM 2163 N N . LEU A 1 274 ? -6.282 2.019 29.420 1.00 90.12 274 LEU A N 1
ATOM 2164 C CA . LEU A 1 274 ? -6.263 0.777 28.656 1.00 90.12 274 LEU A CA 1
ATOM 2165 C C . LEU A 1 274 ? -4.883 0.108 28.780 1.00 90.12 274 LEU A C 1
ATOM 2167 O O . LEU A 1 274 ? -3.861 0.775 28.590 1.00 90.12 274 LEU A O 1
ATOM 2171 N N . PRO A 1 275 ? -4.821 -1.197 29.100 1.00 90.44 275 PRO A N 1
ATOM 2172 C CA . PRO A 1 275 ? -3.571 -1.937 29.029 1.00 90.44 275 PRO A CA 1
ATOM 2173 C C . PRO A 1 275 ? -3.161 -2.147 27.567 1.00 90.44 275 PRO A C 1
ATOM 2175 O O . PRO A 1 275 ? -3.981 -2.039 26.649 1.00 90.44 275 PRO A O 1
ATOM 2178 N N . VAL A 1 276 ? -1.891 -2.504 27.360 1.00 94.81 276 VAL A N 1
ATOM 2179 C CA . VAL A 1 276 ? -1.412 -2.886 26.029 1.00 94.81 276 VAL A CA 1
ATOM 2180 C C . VAL A 1 276 ? -2.215 -4.085 25.535 1.00 94.81 276 VAL A C 1
ATOM 2182 O O . VAL A 1 276 ? -2.249 -5.115 26.207 1.00 94.81 276 VAL A O 1
ATOM 2185 N N . THR A 1 277 ? -2.887 -3.936 24.394 1.00 94.50 277 THR A N 1
ATOM 2186 C CA . THR A 1 277 ? -3.802 -4.961 23.868 1.00 94.50 277 THR A CA 1
ATOM 2187 C C . THR A 1 277 ? -3.550 -5.178 22.385 1.00 94.50 277 THR A C 1
ATOM 2189 O O . THR A 1 277 ? -3.876 -4.328 21.555 1.00 94.50 277 THR A O 1
ATOM 2192 N N . GLU A 1 278 ? -2.968 -6.323 22.048 1.00 93.75 278 GLU A N 1
ATOM 2193 C CA . GLU A 1 278 ? -2.710 -6.718 20.663 1.00 93.75 278 GLU A CA 1
ATOM 2194 C C . GLU A 1 278 ? -4.009 -7.030 19.897 1.00 93.75 278 GLU A C 1
ATOM 2196 O O . GLU A 1 278 ? -5.042 -7.308 20.515 1.00 93.75 278 GLU A O 1
ATOM 2201 N N . PRO A 1 279 ? -3.987 -7.000 18.552 1.00 90.94 279 PRO A N 1
ATOM 2202 C CA . PRO A 1 279 ? -5.091 -7.495 17.737 1.00 90.94 279 PRO A CA 1
ATOM 2203 C C . PRO A 1 279 ? -5.535 -8.901 18.153 1.00 90.94 279 PRO A C 1
ATOM 2205 O O . PRO A 1 279 ? -4.713 -9.781 18.399 1.00 90.94 279 PRO A O 1
ATOM 2208 N N . PHE A 1 280 ? -6.848 -9.104 18.215 1.00 90.75 280 PHE A N 1
ATOM 2209 C CA . PHE A 1 280 ? -7.533 -10.327 18.651 1.00 90.75 280 PHE A CA 1
ATOM 2210 C C . PHE A 1 280 ? -7.355 -10.710 20.128 1.00 90.75 280 PHE A C 1
ATOM 2212 O O . PHE A 1 280 ? -7.977 -11.681 20.571 1.00 90.75 280 PHE A O 1
ATOM 2219 N N . ALA A 1 281 ? -6.585 -9.942 20.904 1.00 94.62 281 ALA A N 1
ATOM 2220 C CA . ALA A 1 281 ? -6.413 -10.154 22.335 1.00 94.62 281 ALA A CA 1
ATOM 2221 C C . ALA A 1 281 ? -7.564 -9.554 23.163 1.00 94.62 281 ALA A C 1
ATOM 2223 O O . ALA A 1 281 ? -8.308 -8.672 22.722 1.00 94.62 281 ALA A O 1
ATOM 2224 N N . GLU A 1 282 ? -7.686 -10.039 24.399 1.00 94.94 282 GLU A N 1
ATOM 2225 C CA . GLU A 1 282 ? -8.581 -9.489 25.416 1.00 94.94 282 GLU A CA 1
ATOM 2226 C C . GLU A 1 282 ? -7.799 -8.661 26.434 1.00 94.94 282 GLU A C 1
ATOM 2228 O O . GLU A 1 282 ? -6.691 -9.014 26.840 1.00 94.94 282 GLU A O 1
ATOM 2233 N N . ALA A 1 283 ? -8.431 -7.597 26.908 1.00 92.62 283 ALA A N 1
ATOM 2234 C CA . ALA A 1 283 ? -7.954 -6.768 27.994 1.00 92.62 283 ALA A CA 1
ATOM 2235 C C . ALA A 1 283 ? -9.020 -6.605 29.070 1.00 92.62 283 ALA A C 1
ATOM 2237 O O . ALA A 1 283 ? -10.223 -6.704 28.827 1.00 92.62 283 ALA A O 1
ATOM 2238 N N . LYS A 1 284 ? -8.550 -6.332 30.286 1.00 91.94 284 LYS A N 1
ATOM 2239 C CA . LYS A 1 284 ? -9.396 -6.056 31.440 1.00 91.94 284 LYS A CA 1
ATOM 2240 C C . LYS A 1 284 ? -9.432 -4.554 31.688 1.00 91.94 284 LYS A C 1
ATOM 2242 O O . LYS A 1 284 ? -8.392 -3.925 31.866 1.00 91.94 284 LYS A O 1
ATOM 2247 N N . LEU A 1 285 ? -10.636 -4.008 31.732 1.00 90.81 285 LEU A N 1
ATOM 2248 C CA . LEU A 1 285 ? -10.919 -2.615 32.040 1.00 90.81 285 LEU A CA 1
ATOM 2249 C C . LEU A 1 285 ? -11.562 -2.546 33.425 1.00 90.81 285 LEU A C 1
ATOM 2251 O O . LEU A 1 285 ? -12.453 -3.341 33.727 1.00 90.81 285 LEU A O 1
ATOM 2255 N N . ASN A 1 286 ? -11.138 -1.604 34.263 1.00 91.81 286 ASN A N 1
ATOM 2256 C CA . ASN A 1 286 ? -11.773 -1.349 35.551 1.00 91.81 286 ASN A CA 1
ATOM 2257 C C . ASN A 1 286 ? -12.535 -0.023 35.508 1.00 91.81 286 ASN A C 1
ATOM 2259 O O . ASN A 1 286 ? -12.005 0.995 35.062 1.00 91.81 286 ASN A O 1
ATOM 2263 N N . LEU A 1 287 ? -13.769 -0.050 36.001 1.00 93.75 287 LEU A N 1
ATOM 2264 C CA . LEU A 1 287 ? -14.657 1.097 36.133 1.00 93.75 287 LEU A CA 1
ATOM 2265 C C . LEU A 1 287 ? -14.992 1.281 37.610 1.00 93.75 287 LEU A C 1
ATOM 2267 O O . LEU A 1 287 ? -15.453 0.345 38.258 1.00 93.75 287 LEU A O 1
ATOM 2271 N N . VAL A 1 288 ? -14.822 2.492 38.122 1.00 96.12 288 VAL A N 1
ATOM 2272 C CA . VAL A 1 288 ? -15.332 2.896 39.429 1.00 96.12 288 VAL A CA 1
ATOM 2273 C C . VAL A 1 288 ? -16.539 3.806 39.233 1.00 96.12 288 VAL A C 1
ATOM 2275 O O . VAL A 1 288 ? -16.470 4.768 38.468 1.00 96.12 288 VAL A O 1
ATOM 2278 N N . VAL A 1 289 ? -17.627 3.493 39.936 1.00 96.69 289 VAL A N 1
ATOM 2279 C CA . VAL A 1 289 ? -18.863 4.283 39.980 1.00 96.69 289 VAL A CA 1
ATOM 2280 C C . VAL A 1 289 ? -19.122 4.708 41.422 1.00 96.69 289 VAL A C 1
ATOM 2282 O O . VAL A 1 289 ? -19.381 3.864 42.280 1.00 96.69 289 VAL A O 1
ATOM 2285 N N . ALA A 1 290 ? -19.059 6.010 41.687 1.00 97.50 290 ALA A N 1
ATOM 2286 C CA . ALA A 1 290 ? -19.463 6.612 42.951 1.00 97.50 290 ALA A CA 1
ATOM 2287 C C . ALA A 1 290 ? -20.917 7.092 42.855 1.00 97.50 290 ALA A C 1
ATOM 2289 O O . ALA A 1 290 ? -21.238 8.004 42.085 1.00 97.50 290 ALA A O 1
ATOM 2290 N N . THR A 1 291 ? -21.804 6.459 43.620 1.00 97.00 291 THR A N 1
ATOM 2291 C CA . THR A 1 291 ? -23.230 6.807 43.658 1.00 97.00 291 THR A CA 1
ATOM 2292 C C . THR A 1 291 ? -23.475 8.032 44.543 1.00 97.00 291 THR A C 1
ATOM 2294 O O . THR A 1 291 ? -22.831 8.146 45.587 1.00 97.00 291 THR A O 1
ATOM 2297 N N . PRO A 1 292 ? -24.429 8.910 44.190 1.00 95.31 292 PRO A N 1
ATOM 2298 C CA . PRO A 1 292 ? -24.812 10.043 45.030 1.00 95.31 292 PRO A CA 1
ATOM 2299 C C . PRO A 1 292 ? -25.560 9.605 46.300 1.00 95.31 292 PRO A C 1
ATOM 2301 O O . PRO A 1 292 ? -25.922 8.436 46.456 1.00 95.31 292 PRO A O 1
ATOM 2304 N N . ASP A 1 293 ? -25.828 10.569 47.176 1.00 94.38 293 ASP A N 1
ATOM 2305 C CA . ASP A 1 293 ? -26.654 10.445 48.384 1.00 94.38 293 ASP A CA 1
ATOM 2306 C C . ASP A 1 293 ? -28.165 10.429 48.077 1.00 94.38 293 ASP A C 1
ATOM 2308 O O . ASP A 1 293 ? -28.981 10.029 48.911 1.00 94.38 293 ASP A O 1
ATOM 2312 N N . VAL A 1 294 ? -28.551 10.832 46.863 1.00 93.31 294 VAL A N 1
ATOM 2313 C CA . VAL A 1 294 ? -29.943 10.900 46.407 1.00 93.31 294 VAL A CA 1
ATOM 2314 C C . VAL A 1 294 ? -30.324 9.651 45.597 1.00 93.31 294 VAL A C 1
ATOM 2316 O O . VAL A 1 294 ? -29.695 9.368 44.577 1.00 93.31 294 VAL A O 1
ATOM 2319 N N . PRO A 1 295 ? -31.378 8.910 45.994 1.00 96.38 295 PRO A N 1
ATOM 2320 C CA . PRO A 1 295 ? -31.948 7.848 45.170 1.00 96.38 295 PRO A CA 1
ATOM 2321 C C . PRO A 1 295 ? -32.529 8.378 43.854 1.00 96.38 295 PRO A C 1
ATOM 2323 O O . PRO A 1 295 ? -33.127 9.454 43.818 1.00 96.38 295 PRO A O 1
ATOM 2326 N N . GLY A 1 296 ? -32.431 7.599 42.780 1.00 96.88 296 GLY A N 1
ATOM 2327 C CA . GLY A 1 296 ? -32.934 8.007 41.470 1.00 96.88 296 GLY A CA 1
ATOM 2328 C C . GLY A 1 296 ? -32.502 7.089 40.334 1.00 96.88 296 GLY A C 1
ATOM 2329 O O . GLY A 1 296 ? -31.838 6.080 40.555 1.00 96.88 296 GLY A O 1
ATOM 2330 N N . GLU A 1 297 ? -32.885 7.456 39.115 1.00 97.75 297 GLU A N 1
ATOM 2331 C CA . GLU A 1 297 ? -32.528 6.741 37.888 1.00 97.75 297 GLU A CA 1
ATOM 2332 C C . GLU A 1 297 ? -31.284 7.357 37.243 1.00 97.75 297 GLU A C 1
ATOM 2334 O O . GLU A 1 297 ? -31.229 8.563 36.971 1.00 97.75 297 GLU A O 1
ATOM 2339 N N . TYR A 1 298 ? -30.297 6.513 36.958 1.00 97.12 298 TYR A N 1
ATOM 2340 C CA . TYR A 1 298 ? -29.027 6.921 36.377 1.00 97.12 298 TYR A CA 1
ATOM 2341 C C . TYR A 1 298 ? -28.702 6.107 35.131 1.00 97.12 298 TYR A C 1
ATOM 2343 O O . TYR A 1 298 ? -29.136 4.967 34.965 1.00 97.12 298 TYR A O 1
ATOM 2351 N N . ASN A 1 299 ? -27.929 6.710 34.233 1.00 96.44 299 ASN A N 1
ATOM 2352 C CA . ASN A 1 299 ? -27.434 6.063 33.030 1.00 96.44 299 ASN A CA 1
ATOM 2353 C C . ASN A 1 299 ? -25.916 6.173 32.932 1.00 96.44 299 ASN A C 1
ATOM 2355 O O . ASN A 1 299 ? -25.288 7.091 33.464 1.00 96.44 299 ASN A O 1
ATOM 2359 N N . LEU A 1 300 ? -25.323 5.213 32.236 1.00 96.12 300 LEU A N 1
ATOM 2360 C CA . LEU A 1 300 ? -23.914 5.237 31.887 1.00 96.12 300 LEU A CA 1
ATOM 2361 C C . LEU A 1 300 ? -23.750 4.630 30.502 1.00 96.12 300 LEU A C 1
ATOM 2363 O O . LEU A 1 300 ? -24.260 3.547 30.220 1.00 96.12 300 LEU A O 1
ATOM 2367 N N . SER A 1 301 ? -23.008 5.321 29.646 1.00 95.81 301 SER A N 1
ATOM 2368 C CA . SER A 1 301 ? -22.519 4.756 28.397 1.00 95.81 301 SER A CA 1
ATOM 2369 C C . SER A 1 301 ? -21.005 4.801 28.342 1.00 95.81 301 SER A C 1
ATOM 2371 O O . SER A 1 301 ? -20.409 5.763 28.822 1.00 95.81 301 SER A O 1
ATOM 2373 N N . LEU A 1 302 ? -20.410 3.759 27.766 1.00 95.12 302 LEU A N 1
ATOM 2374 C CA . LEU A 1 302 ? -18.972 3.576 27.613 1.00 95.12 302 LEU A CA 1
ATOM 2375 C C . LEU A 1 302 ? -18.669 3.243 26.150 1.00 95.12 302 LEU A C 1
ATOM 2377 O O . LEU A 1 302 ? -19.371 2.433 25.542 1.00 95.12 302 LEU A O 1
ATOM 2381 N N . GLN A 1 303 ? -17.622 3.839 25.592 1.00 95.75 303 GLN A N 1
ATOM 2382 C CA . GLN A 1 303 ? -17.137 3.521 24.249 1.00 95.75 303 GLN A CA 1
ATOM 2383 C C . GLN A 1 303 ? -15.638 3.791 24.163 1.00 95.75 303 GLN A C 1
ATOM 2385 O O . GLN A 1 303 ? -15.134 4.708 24.807 1.00 95.75 303 GLN A O 1
ATOM 2390 N N . LEU A 1 304 ? -14.907 2.998 23.387 1.00 95.12 304 LEU A N 1
ATOM 2391 C CA . LEU A 1 304 ? -13.481 3.236 23.181 1.00 95.12 304 LEU A CA 1
ATOM 2392 C C . LEU A 1 304 ? -13.264 4.487 22.332 1.00 95.12 304 LEU A C 1
ATOM 2394 O O . LEU A 1 304 ? -14.092 4.818 21.484 1.00 95.12 304 LEU A O 1
ATOM 2398 N N . GLN A 1 305 ? -12.147 5.173 22.554 1.00 94.62 305 GLN A N 1
ATOM 2399 C CA . GLN A 1 305 ? -11.726 6.298 21.729 1.00 94.62 305 GLN A CA 1
ATOM 2400 C C . GLN A 1 305 ? -10.223 6.278 21.459 1.00 94.62 305 GLN A C 1
ATOM 2402 O O . GLN A 1 305 ? -9.438 5.795 22.282 1.00 94.62 305 GLN A O 1
ATOM 2407 N N . LYS A 1 306 ? -9.845 6.842 20.313 1.00 92.44 306 LYS A N 1
ATOM 2408 C CA . LYS A 1 306 ? -8.469 7.120 19.905 1.00 92.44 306 LYS A CA 1
ATOM 2409 C C . LYS A 1 306 ? -8.389 8.585 19.492 1.00 92.44 306 LYS A C 1
ATOM 2411 O O . LYS A 1 306 ? -9.195 9.016 18.673 1.00 92.44 306 LYS A O 1
ATOM 2416 N N . ASP A 1 307 ? -7.482 9.351 20.093 1.00 87.69 307 ASP A N 1
ATOM 2417 C CA . ASP A 1 307 ? -7.293 10.781 19.786 1.00 87.69 307 ASP A CA 1
ATOM 2418 C C . ASP A 1 307 ? -8.603 11.608 19.831 1.00 87.69 307 ASP A C 1
ATOM 2420 O O . ASP A 1 307 ? -8.818 12.536 19.055 1.00 87.69 307 ASP A O 1
ATOM 2424 N N . GLY A 1 308 ? -9.519 11.239 20.736 1.00 88.00 308 GLY A N 1
ATOM 2425 C CA . GLY A 1 308 ? -10.837 11.870 20.899 1.00 88.00 308 GLY A CA 1
ATOM 2426 C C . GLY A 1 308 ? -11.934 11.390 19.936 1.00 88.00 308 GLY A C 1
ATOM 2427 O O . GLY A 1 308 ? -13.086 11.798 20.082 1.00 88.00 308 GLY A O 1
ATOM 2428 N N . LEU A 1 309 ? -11.625 10.504 18.986 1.00 92.00 309 LEU A N 1
ATOM 2429 C CA . LEU A 1 309 ? -12.602 9.882 18.090 1.00 92.00 309 LEU A CA 1
ATOM 2430 C C . LEU A 1 309 ? -13.041 8.522 18.637 1.00 92.00 309 LEU A C 1
ATOM 2432 O O . LEU A 1 309 ? -12.217 7.641 18.886 1.00 92.00 309 LEU A O 1
ATOM 2436 N N . VAL A 1 310 ? -14.350 8.344 18.827 1.00 95.06 310 VAL A N 1
ATOM 2437 C CA . VAL A 1 310 ? -14.922 7.094 19.347 1.00 95.06 310 VAL A CA 1
ATOM 2438 C C . VAL A 1 310 ? -14.954 5.986 18.290 1.00 95.06 310 VAL A C 1
ATOM 2440 O O . VAL A 1 310 ? -15.181 6.252 17.111 1.00 95.06 310 VAL A O 1
ATOM 2443 N N . PHE A 1 311 ? -14.772 4.733 18.712 1.00 94.69 311 PHE A N 1
ATOM 2444 C CA . PHE A 1 311 ? -14.837 3.551 17.848 1.00 94.69 311 PHE A CA 1
ATOM 2445 C C . PHE A 1 311 ? -15.344 2.311 18.603 1.00 94.69 311 PHE A C 1
ATOM 2447 O O . PHE A 1 311 ? -15.407 2.288 19.833 1.00 94.69 311 PHE A O 1
ATOM 2454 N N . GLY A 1 312 ? -15.681 1.258 17.853 1.00 93.88 312 GLY A N 1
ATOM 2455 C CA . GLY A 1 312 ? -16.157 -0.011 18.408 1.00 93.88 312 GLY A CA 1
ATOM 2456 C C . GLY A 1 312 ? -17.550 0.067 19.035 1.00 93.88 312 GLY A C 1
ATOM 2457 O O . GLY A 1 312 ? -18.294 1.036 18.842 1.00 93.88 312 GLY A O 1
ATOM 2458 N N . ASP A 1 313 ? -17.892 -0.973 19.789 1.00 94.25 313 ASP A N 1
ATOM 2459 C CA . ASP A 1 313 ? -19.193 -1.107 20.435 1.00 94.25 313 ASP A CA 1
ATOM 2460 C C . ASP A 1 313 ? -19.405 -0.023 21.494 1.00 94.25 313 ASP A C 1
ATOM 2462 O O . ASP A 1 313 ? -18.508 0.322 22.267 1.00 94.25 313 ASP A O 1
ATOM 2466 N N . LYS A 1 314 ? -20.638 0.482 21.562 1.00 95.12 314 LYS A N 1
ATOM 2467 C CA . LYS A 1 314 ? -21.086 1.357 22.643 1.00 95.12 314 LYS A CA 1
ATOM 2468 C C . LYS A 1 314 ? -21.863 0.537 23.663 1.00 95.12 314 LYS A C 1
ATOM 2470 O O . LYS A 1 314 ? -22.955 0.053 23.373 1.00 95.12 314 LYS A O 1
ATOM 2475 N N . PHE A 1 315 ? -21.326 0.427 24.870 1.00 94.38 315 PHE A N 1
ATOM 2476 C CA . PHE A 1 315 ? -22.040 -0.144 26.004 1.00 94.38 315 PHE A CA 1
ATOM 2477 C C . PHE A 1 315 ? -22.948 0.923 26.622 1.00 94.38 315 PHE A C 1
ATOM 2479 O O . PHE A 1 315 ? -22.511 2.053 26.840 1.00 94.38 315 PHE A O 1
ATOM 2486 N N . VAL A 1 316 ? -24.210 0.589 26.896 1.00 95.12 316 VAL A N 1
ATOM 2487 C CA . VAL A 1 316 ? -25.192 1.492 27.516 1.00 95.12 316 VAL A CA 1
ATOM 2488 C C . VAL A 1 316 ? -25.928 0.736 28.611 1.00 95.12 316 VAL A C 1
ATOM 2490 O O . VAL A 1 316 ? -26.444 -0.350 28.365 1.00 95.12 316 VAL A O 1
ATOM 2493 N N . THR A 1 317 ? -26.014 1.329 29.799 1.00 94.44 317 THR A N 1
ATOM 2494 C CA . THR A 1 317 ? -26.781 0.787 30.921 1.00 94.44 317 THR A CA 1
ATOM 2495 C C . THR A 1 317 ? -27.642 1.854 31.595 1.00 94.44 317 THR A C 1
ATOM 2497 O O . THR A 1 317 ? -27.340 3.051 31.532 1.00 94.44 317 THR A O 1
ATOM 2500 N N . HIS A 1 318 ? -28.690 1.388 32.268 1.00 96.31 318 HIS A N 1
ATOM 2501 C CA . HIS A 1 318 ? -29.544 2.159 33.161 1.00 96.31 318 HIS A CA 1
ATOM 2502 C C . HIS A 1 318 ? -29.626 1.416 34.492 1.00 96.31 318 HIS A C 1
ATOM 2504 O O . HIS A 1 318 ? -29.752 0.193 34.502 1.00 96.31 318 HIS A O 1
ATOM 2510 N N . PHE A 1 319 ? -29.542 2.141 35.601 1.00 96.25 319 PHE A N 1
ATOM 2511 C CA . PHE A 1 319 ? -29.643 1.558 36.933 1.00 96.25 319 PHE A CA 1
ATOM 2512 C C . PHE A 1 319 ? -30.279 2.543 37.911 1.00 96.25 319 PHE A C 1
ATOM 2514 O O . PHE A 1 319 ? -30.107 3.761 37.812 1.00 96.25 319 PHE A O 1
ATOM 2521 N N . THR A 1 320 ? -30.966 1.996 38.906 1.00 97.44 320 THR A N 1
ATOM 2522 C CA . THR A 1 320 ? -31.563 2.763 39.993 1.00 97.44 320 THR A CA 1
ATOM 2523 C C . THR A 1 320 ? -30.595 2.820 41.169 1.00 97.44 320 THR A C 1
ATOM 2525 O O . THR A 1 320 ? -30.147 1.791 41.677 1.00 97.44 320 THR A O 1
ATOM 2528 N N . VAL A 1 321 ? -30.308 4.014 41.673 1.00 96.94 321 VAL A N 1
ATOM 2529 C CA . VAL A 1 321 ? -29.680 4.173 42.987 1.00 96.94 321 VAL A CA 1
ATOM 2530 C C . VAL A 1 321 ? -30.786 4.190 44.040 1.00 96.94 321 VAL A C 1
ATOM 2532 O O . VAL A 1 321 ? -31.728 4.974 43.945 1.00 96.94 321 VAL A O 1
ATOM 2535 N N . VAL A 1 322 ? -30.698 3.310 45.035 1.00 96.25 322 VAL A N 1
ATOM 2536 C CA . VAL A 1 322 ? -31.688 3.141 46.105 1.00 96.25 322 VAL A CA 1
ATOM 2537 C C . VAL A 1 322 ? -31.109 3.514 47.467 1.00 96.25 322 VAL A C 1
ATOM 2539 O O . VAL A 1 322 ? -29.902 3.434 47.699 1.00 96.25 322 VAL A O 1
ATOM 2542 N N . SER A 1 323 ? -31.981 3.904 48.397 1.00 93.31 323 SER A N 1
ATOM 2543 C CA . SER A 1 323 ? -31.597 4.159 49.787 1.00 93.31 323 SER A CA 1
ATOM 2544 C C . SER A 1 323 ? -30.946 2.930 50.429 1.00 93.31 323 SER A C 1
ATOM 2546 O O . SER A 1 323 ? -31.250 1.787 50.073 1.00 93.31 323 SER A O 1
ATOM 2548 N N . ARG A 1 324 ? -30.077 3.163 51.419 1.00 87.25 324 ARG A N 1
ATOM 2549 C CA . ARG A 1 324 ? -29.480 2.082 52.212 1.00 87.25 324 ARG A CA 1
ATOM 2550 C C . ARG A 1 324 ? -30.579 1.221 52.852 1.00 87.25 324 ARG A C 1
ATOM 2552 O O . ARG A 1 324 ? -31.535 1.772 53.400 1.00 87.25 324 ARG A O 1
ATOM 2559 N N . PRO A 1 325 ? -30.467 -0.120 52.803 1.00 78.88 325 PRO A N 1
ATOM 2560 C CA . PRO A 1 325 ? -31.389 -0.994 53.513 1.00 78.88 325 PRO A CA 1
ATOM 2561 C C . PRO A 1 325 ? -31.350 -0.697 55.017 1.00 78.88 325 PRO A C 1
ATOM 2563 O O . PRO A 1 325 ? -30.282 -0.715 55.627 1.00 78.88 325 PRO A O 1
ATOM 2566 N N . SER A 1 326 ? -32.519 -0.503 55.626 1.00 70.19 326 SER A N 1
ATOM 2567 C CA . SER A 1 326 ? -32.686 -0.124 57.039 1.00 70.19 326 SER A CA 1
ATOM 2568 C C . SER A 1 326 ? -32.107 -1.120 58.057 1.00 70.19 326 SER A C 1
ATOM 2570 O O . SER A 1 326 ? -31.992 -0.800 59.236 1.00 70.19 326 SER A O 1
ATOM 2572 N N . PHE A 1 327 ? -31.712 -2.324 57.631 1.00 58.34 327 PHE A N 1
ATOM 2573 C CA . PHE A 1 327 ? -31.119 -3.340 58.506 1.00 58.34 327 PHE A CA 1
ATOM 2574 C C . PHE A 1 327 ? -29.619 -3.115 58.794 1.00 58.34 327 PHE A C 1
ATOM 2576 O O . PHE A 1 327 ? -29.091 -3.697 59.739 1.00 58.34 327 PHE A O 1
ATOM 2583 N N . LEU A 1 328 ? -28.924 -2.273 58.015 1.00 52.09 328 LEU A N 1
ATOM 2584 C CA . LEU A 1 328 ? -27.504 -1.949 58.240 1.00 52.09 328 LEU A CA 1
ATOM 2585 C C . LEU A 1 328 ? -27.286 -0.855 59.298 1.00 52.09 328 LEU A C 1
ATOM 2587 O O . LEU A 1 328 ? -26.255 -0.868 59.971 1.00 52.09 328 LEU A O 1
ATOM 2591 N N . ASP A 1 329 ? -28.259 0.033 59.510 1.00 52.47 329 ASP A N 1
ATOM 2592 C CA . ASP A 1 329 ? -28.154 1.104 60.513 1.00 52.47 329 ASP A CA 1
ATOM 2593 C C . ASP A 1 329 ? -28.139 0.559 61.954 1.00 52.47 329 ASP A C 1
ATOM 2595 O O . ASP A 1 329 ? -27.553 1.163 62.852 1.00 52.47 329 ASP A O 1
ATOM 2599 N N . ALA A 1 330 ? -28.690 -0.640 62.174 1.00 50.38 330 ALA A N 1
ATOM 2600 C CA . ALA A 1 330 ? -28.718 -1.295 63.482 1.00 50.38 330 ALA A CA 1
ATOM 2601 C C . ALA A 1 330 ? -27.331 -1.739 63.999 1.00 50.38 330 ALA A C 1
ATOM 2603 O O . ALA A 1 330 ? -27.178 -1.958 65.199 1.00 50.38 330 ALA A O 1
ATOM 2604 N N . PHE A 1 331 ? -26.318 -1.857 63.131 1.00 49.12 331 PHE A N 1
ATOM 2605 C CA . PHE A 1 331 ? -24.973 -2.325 63.504 1.00 49.12 331 PHE A CA 1
ATOM 2606 C C . PHE A 1 331 ? -23.928 -1.206 63.636 1.00 49.12 331 PHE A C 1
ATOM 2608 O O . PHE A 1 331 ? -22.804 -1.478 64.054 1.00 49.12 331 PHE A O 1
ATOM 2615 N N . LEU A 1 332 ? -24.279 0.042 63.306 1.00 48.12 332 LEU A N 1
ATOM 2616 C CA . LEU A 1 332 ? -23.353 1.184 63.327 1.00 48.12 332 LEU A CA 1
ATOM 2617 C C . LEU A 1 332 ? -23.621 2.192 64.458 1.00 48.12 332 LEU A C 1
ATOM 2619 O O . LEU A 1 332 ? -22.913 3.195 64.559 1.00 48.12 332 LEU A O 1
ATOM 2623 N N . HIS A 1 333 ? -24.587 1.942 65.346 1.00 43.38 333 HIS A N 1
ATOM 2624 C CA . HIS A 1 333 ? -24.749 2.771 66.542 1.00 43.38 333 HIS A CA 1
ATOM 2625 C C . HIS A 1 333 ? -23.689 2.429 67.609 1.00 43.38 333 HIS A C 1
ATOM 2627 O O . HIS A 1 333 ? -23.556 1.259 67.977 1.00 43.38 333 HIS A O 1
ATOM 2633 N N . PRO A 1 334 ? -22.946 3.418 68.152 1.00 44.56 334 PRO A N 1
ATOM 2634 C CA . PRO A 1 334 ? -22.070 3.189 69.293 1.00 44.56 334 PRO A CA 1
ATOM 2635 C C . PRO A 1 334 ? -22.919 2.732 70.476 1.00 44.56 334 PRO A C 1
ATOM 2637 O O . PRO A 1 334 ? -23.970 3.313 70.749 1.00 44.56 334 PRO A O 1
ATOM 2640 N N . VAL A 1 335 ? -22.449 1.701 71.176 1.00 41.31 335 VAL A N 1
ATOM 2641 C CA . VAL A 1 335 ? -23.021 1.203 72.429 1.00 41.31 335 VAL A CA 1
ATOM 2642 C C . VAL A 1 335 ? -23.316 2.389 73.350 1.00 41.31 335 VAL A C 1
ATOM 2644 O O . VAL A 1 335 ? -22.400 3.036 73.857 1.00 41.31 335 VAL A O 1
ATOM 2647 N N . ALA A 1 336 ? -24.601 2.682 73.548 1.00 39.50 336 ALA A N 1
ATOM 2648 C CA . ALA A 1 336 ? -25.041 3.621 74.563 1.00 39.50 336 ALA A CA 1
ATOM 2649 C C . ALA A 1 336 ? -24.553 3.107 75.923 1.00 39.50 336 ALA A C 1
ATOM 2651 O O . ALA A 1 336 ? -24.838 1.977 76.325 1.00 39.50 336 ALA A O 1
ATOM 2652 N N . THR A 1 337 ? -23.776 3.934 76.613 1.00 41.06 337 THR A N 1
ATOM 2653 C CA . THR A 1 337 ? -23.290 3.696 77.968 1.00 41.06 337 THR A CA 1
ATOM 2654 C C . THR A 1 337 ? -24.472 3.507 78.917 1.00 41.06 337 THR A C 1
ATOM 2656 O O . THR A 1 337 ? -25.150 4.458 79.301 1.00 41.06 337 THR A O 1
ATOM 2659 N N . PHE A 1 338 ? -24.715 2.263 79.326 1.00 35.91 338 PHE A N 1
ATOM 2660 C CA . PHE A 1 338 ? -25.578 1.966 80.463 1.00 35.91 338 PHE A CA 1
ATOM 2661 C C . PHE A 1 338 ? -24.846 2.365 81.751 1.00 35.91 338 PHE A C 1
ATOM 2663 O O . PHE A 1 338 ? -23.965 1.654 82.229 1.00 35.91 338 PHE A O 1
ATOM 2670 N N . ASN A 1 339 ? -25.221 3.509 82.326 1.00 40.25 339 ASN A N 1
ATOM 2671 C CA . ASN A 1 339 ? -24.911 3.821 83.718 1.00 40.25 339 ASN A CA 1
ATOM 2672 C C . ASN A 1 339 ? -25.753 2.906 84.616 1.00 40.25 339 ASN A C 1
ATOM 2674 O O . ASN A 1 339 ? -26.950 3.128 84.801 1.00 40.25 339 ASN A O 1
ATOM 2678 N N . LEU A 1 340 ? -25.126 1.869 85.173 1.00 35.66 340 LEU A N 1
ATOM 2679 C CA . LEU A 1 340 ? -25.713 1.067 86.242 1.00 35.66 340 LEU A CA 1
ATOM 2680 C C . LEU A 1 340 ? -25.659 1.861 87.550 1.00 35.66 340 LEU A C 1
ATOM 2682 O O . LEU A 1 340 ? -24.621 1.988 88.197 1.00 35.66 340 LEU A O 1
ATOM 2686 N N . TYR A 1 341 ? -26.814 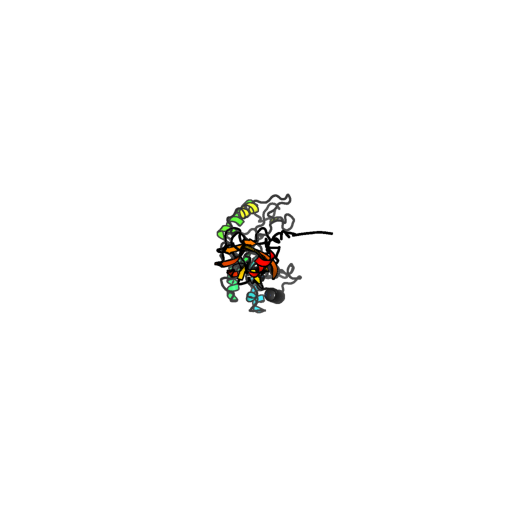2.403 87.918 1.00 35.25 341 TYR A N 1
ATOM 2687 C CA . TYR A 1 341 ? -27.109 2.915 89.248 1.00 35.25 341 TYR A CA 1
ATOM 2688 C C . TYR A 1 341 ? -27.180 1.722 90.218 1.00 35.25 341 TYR A C 1
ATOM 2690 O O . TYR A 1 341 ? -27.978 0.810 90.012 1.00 35.25 341 TYR A O 1
ATOM 2698 N N . CYS A 1 342 ? -26.341 1.708 91.255 1.00 37.00 342 CYS A N 1
ATOM 2699 C CA . CYS A 1 342 ? -26.334 0.678 92.295 1.00 37.00 342 CYS A CA 1
ATOM 2700 C C . CYS A 1 342 ? -26.983 1.237 93.573 1.00 37.00 342 CYS A C 1
ATOM 2702 O O . CYS A 1 342 ? -26.418 2.164 94.161 1.00 37.00 342 CYS A O 1
ATOM 2704 N N . PRO A 1 343 ? -28.140 0.721 94.028 1.00 45.56 343 PRO A N 1
ATOM 2705 C CA . PRO A 1 343 ? -28.676 1.061 95.334 1.00 45.56 343 PRO A CA 1
ATOM 2706 C C . PRO A 1 343 ? -28.388 -0.050 96.357 1.00 45.56 343 PRO A C 1
ATOM 2708 O O . PRO A 1 343 ? -28.908 -1.151 96.218 1.00 45.56 343 PRO A O 1
ATOM 2711 N N . THR A 1 344 ? -27.674 0.318 97.436 1.00 51.91 344 THR A N 1
ATOM 2712 C CA . THR A 1 344 ? -27.763 -0.220 98.825 1.00 51.91 344 THR A CA 1
ATOM 2713 C C . THR A 1 344 ? -27.418 -1.709 99.057 1.00 51.91 344 THR A C 1
ATOM 2715 O O . THR A 1 344 ? -27.690 -2.547 98.220 1.00 51.91 344 THR A O 1
ATOM 2718 N N . ALA A 1 345 ? -26.916 -2.203 100.191 1.00 42.12 345 ALA A N 1
ATOM 2719 C CA . ALA A 1 345 ? -26.280 -1.710 101.412 1.00 42.12 345 ALA A CA 1
ATOM 2720 C C . ALA A 1 345 ? -25.876 -2.970 102.231 1.00 42.12 345 ALA A C 1
ATOM 2722 O O . ALA A 1 345 ? -26.578 -3.975 102.172 1.00 42.12 345 ALA A O 1
ATOM 2723 N N . SER A 1 346 ? -24.823 -2.847 103.049 1.00 40.84 346 SER A N 1
ATOM 2724 C CA . SER A 1 346 ? -24.600 -3.557 104.329 1.00 40.84 346 SER A CA 1
ATOM 2725 C C . SER A 1 346 ? -24.109 -5.023 104.368 1.00 40.84 346 SER A C 1
ATOM 2727 O O . SER A 1 346 ? -24.843 -5.944 104.028 1.00 40.84 346 SER A O 1
ATOM 2729 N N . CYS A 1 347 ? -22.934 -5.151 105.013 1.00 37.38 347 CYS A N 1
ATOM 2730 C CA . CYS A 1 347 ? -22.287 -6.298 105.683 1.00 37.38 347 CYS A CA 1
ATOM 2731 C C . CYS A 1 347 ? -21.671 -7.420 104.840 1.00 37.38 347 CYS A C 1
ATOM 2733 O O . CYS A 1 347 ? -22.414 -8.224 104.242 1.00 37.38 347 CYS A O 1
#

pLDDT: mean 90.56, std 13.6, range [35.25, 98.69]

Nearest PDB structures (foldseek):
  4ole-assembly1_A  TM=7.927E-01  e=3.728E-08  Homo sapiens
  2ber-assembly1_A  TM=6.798E-01  e=4.514E-05  Micromonospora viridifaciens
  1wcq-assembly3_C  TM=6.495E-01  e=6.053E-05  Micromonospora viridifaciens
  3mnm-assembly1_A  TM=2.983E-01  e=2.624E-04  Saccharomyces cerevisiae
  8iox-assembly5_I  TM=4.192E-01  e=2.703E-02  Escherichia coli

Solvent-accessible surface area (backbone atoms only — not comparable to full-atom values): 19083 Å² total; per-residue (Å²): 93,48,53,66,43,78,42,67,50,68,54,28,50,40,28,4,82,61,34,91,69,42,64,45,48,62,59,51,48,58,50,47,49,50,53,36,52,54,45,45,74,75,35,79,38,49,37,35,26,48,37,29,42,50,46,69,39,54,76,57,99,49,29,35,27,43,71,60,45,54,51,50,30,37,75,70,34,76,59,54,78,72,58,36,71,36,43,39,25,34,23,31,14,43,68,83,29,43,33,56,69,88,40,70,43,66,24,7,62,41,15,53,58,46,51,54,59,55,43,42,78,69,71,47,66,95,77,56,34,30,31,30,69,33,27,48,53,32,29,31,91,77,72,44,84,76,34,35,54,48,61,56,46,17,54,39,51,49,46,34,60,73,67,60,61,66,47,90,40,50,78,46,75,38,66,47,34,65,77,38,52,49,86,92,47,28,43,30,26,30,25,43,85,89,69,50,70,42,53,37,48,58,50,59,67,72,49,92,70,82,80,87,71,75,59,58,50,70,33,39,40,74,44,86,71,79,77,70,57,63,47,51,37,67,40,76,46,79,46,76,32,40,34,34,30,73,18,27,55,68,40,32,58,89,56,28,44,76,44,73,52,61,77,60,65,90,82,24,67,49,69,54,70,42,58,79,28,47,54,73,32,72,42,74,43,44,40,37,43,46,42,54,82,64,60,46,83,40,43,44,34,42,28,38,24,45,88,87,45,74,42,46,49,73,49,74,50,66,29,36,33,34,72,72,66,79,78,59,62,77,76,71,64,76,82,77,82,78,81,81,83,83,81,88,81,86,135

Sequence (347 aa):
MVKNRYVVLFNEPNHAQEWGGEVKPEEYVAVAAAFSRELKAASDDFFVLPAGLDAAAPDSASTMTLLTYLSWAFDYDPNFFTHFDGWTSHSYPNPDFSGSPAATGLGSVESFKSELNYLSRFGVGPNLPVFITETGWAHNQEKVLGAHTPQAVADYFTTAFTQIWQDPRVVAVTPFVLNYPQDPFGRFSWQKPEGSFYPQFEAVKNLDKPAGDPEQIHYGQFADAVLPDKLVVDYHYAFSFKIKNLGQSIWDKENYSLNFATNLPAGSISVSPLPVTEPFAEAKLNLVVATPDVPGEYNLSLQLQKDGLVFGDKFVTHFTVVSRPSFLDAFLHPVATFNLYCPTASC